Protein 6WPG (pdb70)

Radius of gyration: 21.89 Å; Cα contacts (8 Å, |Δi|>4): 219; chains: 2; bounding box: 67×44×64 Å

GO terms:
  GO:0009751 response to salicylic acid (P, IDA)
  GO:0042803 protein homodimerization activity (F, IDA)
  GO:1901149 salicylic acid binding (F, IDA)
  GO:0042742 defense response to bacterium (P, IMP)
  GO:0009626 plant-type hypersensitive response (P, IMP)
  GO:0010112 regulation of systemic acquired resistance (P, IMP)
  GO:2000022 regulation of jasmonic acid mediated signaling pathway (P, IMP)
  GO:2000031 regulation of salicylic acid mediated signaling pathway (P, IMP)
  GO:0050832 defense response to fungus (P, IMP)
  GO:1901149 salicylic acid binding (F, IMP)
  GO:0005515 protein binding (F, IPI)
  GO:0005634 nucleus (C, IDA)
  GO:0009617 response to bacterium (P, IEP)
  GO:0009627 systemic acquired resistance (P, IGI)
  GO:0009620 response to fungus (P, IMP)
  GO:0042802 identical protein binding (F, IPI)

B-factor: mean 79.61, std 27.61, range [41.01, 203.58]

InterPro domains:
  IPR000210 BTB/POZ domain [PF00651] (52-129)
  IPR000210 BTB/POZ domain [PS50097] (54-130)
  IPR000210 BTB/POZ domain [SM00225] (54-180)
  IPR002110 Ankyrin repeat [PF12796] (262-342)
  IPR002110 Ankyrin repeat [PS50088] (315-343)
  IPR002110 Ankyrin repeat [SM00248] (281-311)
  IPR002110 Ankyrin repeat [SM00248] (315-344)
  IPR011333 SKP1/BTB/POZ domain superfamily [G3DSA:3.30.710.10] (25-212)
  IPR011333 SKP1/BTB/POZ domain superfamily [SSF54695] (36-179)
  IPR021094 NPR1/NIM1-like, C-terminal [PF12313] (357-563)
  IPR024228 Regulatory protein NPR, central domain [PF11900] (215-258)
  IPR036770 Ankyrin repeat-containing domain superfamily [G3DSA:1.25.40.20] (248-368)
  IPR036770 Ankyrin repeat-containing domain superfamily [SSF48403] (258-358)
  IPR044292 Regulatory protein NPR [PTHR46475] (14-565)
  IPR057250 Zinc finger C2HC, NPR-type [PS52046] (133-147)

Nearest PDB structures (foldseek):
  6wpg-assembly2_B  TM=1.010E+00  e=2.506E-15  Arabidopsis thaliana
  6wpg-assembly1_A  TM=9.783E-01  e=1.992E-13  Arabidopsis thaliana
  6wpg-assembly1_A  TM=1.008E+00  e=6.956E-18  Arabidopsis thaliana
  6wpg-assembly2_B  TM=9.837E-01  e=1.957E-13  Arabidopsis thaliana
  6du8-assembly1_A  TM=2.471E-01  e=5.400E+00  Homo sapiens

Secondary structure (DSSP, 8-state):
-----TT-HHHHHHHHHHHHHHHHH-----SS---SSHHHHHHHHHHHHHHHHHH-HHHHHHHHHHHT-TTS-----HHHHHHHHHHHHHHHHHHHHHHHHH-HHHHHHHHHHHHTT--/--HHHHHHHHHHHHHHHHHT-----S---SSHHHHHHHHHHHHHHHHHH-HHHHHHHHHHHT--HHHHHHHHHHHHHHHHHHHHHHHHH-HHHHHHHHHHHHHHT-

Solvent-accessible surface area: 14063 Å² total; per-residue (Å²): 205,160,120,195,93,150,54,61,70,36,25,17,14,152,44,0,16,67,2,0,51,130,11,32,168,143,140,68,118,66,57,31,92,34,25,151,84,110,86,90,54,1,81,14,0,24,89,7,4,30,16,13,64,138,91,47,65,17,41,5,30,0,3,32,44,1,7,98,5,160,70,26,57,140,65,194,75,108,151,78,76,66,99,102,56,94,76,24,22,115,4,0,75,24,6,22,75,0,12,73,50,5,18,58,75,15,21,78,74,11,1,106,74,2,54,143,116,48,200,144,78,49,87,59,29,26,152,42,0,11,47,0,1,25,103,9,8,164,170,139,84,122,64,72,34,86,65,19,152,84,115,102,86,65,34,79,7,4,68,103,6,5,33,26,16,74,122,81,47,55,10,39,6,45,0,5,23,44,0,9,116,79,125,100,152,59,113,63,101,174,113,100,92,112,18,130,6,0,80,30,6,30,80,0,14,105,70,7,18,55,78,16,14,91,62,12,7,134,104,0,47,126,74,65,154

Organism: Arabidopsis thaliana (NCBI:txid3702)

Sequence (225 aa):
ENLYFQSMEPSKYRLCIDILEREIRRNPTCSHSMPEDLQMRLLYLEKRVGLAQLFFPAEANVAMDVANVEGTSECETPYVQTKRMLTRMKALMKTVETGRRYFPSCYEVLDKYMDQYMDSMEPSKYRLCIDILEREIRRNPTCSHSMPEDLQMRLLYLEKRVGLAQLFFPAEANVAMDVANVTPYVQTKRMLTRMKALMKTVETGRRYFPSCYEVLDKYMDQYMD

Foldseek 3Di:
DDDDDPVCVVVVLVVVLVCLLVVVVPDADFDDDQDPPPVSNLVLLLVLLVVCCVVPVVLSVSLLSNLVLPPADHPVPVVVVVVRSVSNSSSSVSSLVSCVVPVVVSNHVSRVVSVVVPD/DCVVVVLVVVLVVLLVVCVVHQDADDDFDPPVVSNQVLLVVLLVVCCVPPVVLSVSLLSNLVAVVVVVVVNSVSNSSSSVSSLVSCVVPVNVSNNVSRVVSVVVVD

Structure (mmCIF, N/CA/C/O backbone):
data_6WPG
#
_entry.id   6WPG
#
_cell.length_a   88.293
_cell.length_b   88.293
_cell.length_c   138.003
_cell.angle_alpha   90.000
_cell.angle_beta   90.000
_cell.angle_gamma   120.000
#
_symmetry.space_group_name_H-M   'P 31 2 1'
#
loop_
_entity.id
_entity.type
_entity.pdbx_description
1 polymer 'Regulatory protein NPR4'
2 non-polymer '2-HYDROXYBENZOIC ACID'
3 water water
#
loop_
_atom_site.group_PDB
_atom_site.id
_atom_site.type_symbol
_atom_site.label_atom_id
_atom_site.label_alt_id
_atom_site.label_comp_id
_atom_site.label_asym_id
_atom_site.label_entity_id
_atom_site.label_seq_id
_atom_site.pdbx_PDB_ins_code
_atom_site.Cartn_x
_atom_site.Cartn_y
_atom_site.Cartn_z
_atom_site.occupancy
_atom_site.B_iso_or_equiv
_atom_site.auth_seq_id
_atom_site.auth_comp_id
_atom_site.auth_asym_id
_atom_site.auth_atom_id
_atom_site.pdbx_PDB_model_num
ATOM 1 N N . GLU A 1 32 ? 50.059 11.746 33.454 1.00 156.15 -7 GLU A N 1
ATOM 2 C CA . GLU A 1 32 ? 48.999 11.758 32.449 1.00 160.47 -7 GLU A CA 1
ATOM 3 C C . GLU A 1 32 ? 48.523 13.186 32.202 1.00 150.92 -7 GLU A C 1
ATOM 4 O O . GLU A 1 32 ? 48.594 14.030 33.096 1.00 151.05 -7 GLU A O 1
ATOM 10 N N . ASN A 1 33 ? 48.058 13.460 30.985 1.00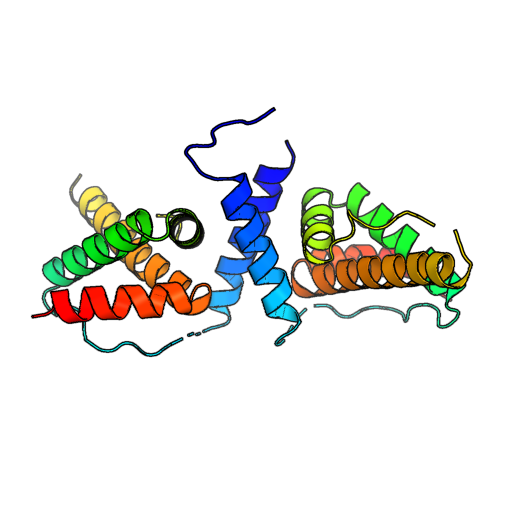 145.49 -6 ASN A N 1
ATOM 11 C CA . ASN A 1 33 ? 47.586 14.786 30.604 1.00 134.19 -6 ASN A CA 1
ATOM 12 C C . ASN A 1 33 ? 46.135 14.706 30.155 1.00 116.98 -6 ASN A C 1
ATOM 13 O O . ASN A 1 33 ? 45.805 13.964 29.219 1.00 108.70 -6 ASN A O 1
ATOM 18 N N . LEU A 1 34 ? 45.284 15.496 30.815 1.00 105.64 -5 LEU A N 1
ATOM 19 C CA . LEU A 1 34 ? 43.843 15.474 30.625 1.00 92.95 -5 LEU A CA 1
ATOM 20 C C . LEU A 1 34 ? 43.355 16.797 30.046 1.00 86.43 -5 LEU A C 1
ATOM 21 O O . LEU A 1 34 ? 43.813 17.874 30.451 1.00 74.87 -5 LEU A O 1
ATOM 26 N N . TYR A 1 35 ? 42.385 16.706 29.137 1.00 68.81 -4 TYR A N 1
ATOM 27 C CA . TYR A 1 35 ? 41.794 17.885 28.521 1.00 75.74 -4 TYR A CA 1
ATOM 28 C C . TYR A 1 35 ? 40.569 18.343 29.308 1.00 68.74 -4 TYR A C 1
ATOM 29 O O . TYR A 1 35 ? 39.564 17.630 29.365 1.00 82.45 -4 TYR A O 1
ATOM 38 N N . PHE A 1 36 ? 40.641 19.557 29.875 1.00 70.15 -3 PHE A N 1
ATOM 39 C CA . PHE A 1 36 ? 39.525 20.201 30.573 1.00 60.24 -3 PHE A CA 1
ATOM 40 C C . PHE A 1 36 ? 38.942 21.290 29.684 1.00 61.19 -3 PHE A C 1
ATOM 41 O O . PHE A 1 36 ? 39.454 22.413 29.661 1.00 72.71 -3 PHE A O 1
ATOM 49 N N . GLN A 1 37 ? 37.838 21.000 28.998 1.00 65.79 -2 GLN A N 1
ATOM 50 C CA . GLN A 1 37 ? 37.267 22.050 28.163 1.00 70.56 -2 GLN A CA 1
ATOM 51 C C . GLN A 1 37 ? 36.799 23.254 28.974 1.00 72.49 -2 GLN A C 1
ATOM 52 O O . GLN A 1 37 ? 36.721 24.360 28.425 1.00 70.55 -2 GLN A O 1
ATOM 58 N N . SER A 1 38 ? 36.510 23.086 30.266 1.00 68.82 -1 SER A N 1
ATOM 59 C CA . SER A 1 38 ? 36.092 24.216 31.089 1.00 66.54 -1 SER A CA 1
ATOM 60 C C . SER A 1 38 ? 37.246 24.863 31.843 1.00 56.25 -1 SER A C 1
ATOM 61 O O . SER A 1 38 ? 37.026 25.852 32.557 1.00 53.88 -1 SER A O 1
ATOM 64 N N . MET A 1 39 ? 38.468 24.365 31.654 1.00 53.49 0 MET A N 1
ATOM 65 C CA . MET A 1 39 ? 39.676 24.955 32.234 1.00 64.34 0 MET A CA 1
ATOM 66 C C . MET A 1 39 ? 39.622 25.071 33.763 1.00 61.71 0 MET A C 1
ATOM 67 O O . MET A 1 39 ? 40.269 25.956 34.341 1.00 56.69 0 MET A O 1
ATOM 72 N N . GLU A 1 40 ? 38.884 24.188 34.451 1.00 61.63 373 GLU A N 1
ATOM 73 C CA . GLU A 1 40 ? 38.761 24.301 35.915 1.00 62.41 373 GLU A CA 1
ATOM 74 C C . GLU A 1 40 ? 40.110 24.403 36.611 1.00 51.25 373 GLU A C 1
ATOM 75 O O . GLU A 1 40 ? 40.299 25.336 37.407 1.00 56.95 373 GLU A O 1
ATOM 81 N N . PRO A 1 41 ? 41.076 23.506 36.370 1.00 57.78 374 PRO A N 1
ATOM 82 C CA . PRO A 1 41 ? 42.376 23.642 37.063 1.00 60.77 374 PRO A CA 1
ATOM 83 C C . PRO A 1 41 ? 43.003 25.017 36.879 1.00 69.19 374 PRO A C 1
ATOM 84 O O . PRO A 1 41 ? 43.568 25.583 37.826 1.00 68.48 374 PRO A O 1
ATOM 88 N N . SER A 1 42 ? 42.886 25.576 35.673 1.00 66.33 375 SER A N 1
ATOM 89 C CA . SER A 1 42 ? 43.504 26.850 35.351 1.00 53.93 375 SER A CA 1
ATOM 90 C C . SER A 1 42 ? 42.721 28.016 35.952 1.00 51.45 375 SER A C 1
ATOM 91 O O . SER A 1 42 ? 43.306 28.997 36.429 1.00 60.63 375 SER A O 1
ATOM 94 N N . LYS A 1 43 ? 41.393 27.949 35.936 1.00 50.29 376 LYS A N 1
ATOM 95 C CA . LYS A 1 43 ? 40.606 28.973 36.609 1.00 51.89 376 LYS A CA 1
ATOM 96 C C . LYS A 1 43 ? 40.916 29.006 38.105 1.00 62.01 376 LYS A C 1
ATOM 97 O O . LYS A 1 43 ? 40.994 30.086 38.715 1.00 54.96 376 LYS A O 1
ATOM 103 N N . TYR A 1 44 ? 41.108 27.837 38.720 1.00 57.36 377 TYR A N 1
ATOM 104 C CA . TYR A 1 44 ? 41.394 27.845 40.156 1.00 63.02 377 TYR A CA 1
ATOM 105 C C . TYR A 1 44 ? 42.760 28.472 40.427 1.00 63.58 377 TYR A C 1
ATOM 106 O O . TYR A 1 44 ? 42.915 29.241 41.383 1.00 61.44 377 TYR A O 1
ATOM 115 N N . ARG A 1 45 ? 43.750 28.201 39.566 1.00 56.46 378 ARG A N 1
ATOM 116 C CA . ARG A 1 45 ? 45.070 28.803 39.754 1.00 60.40 378 ARG A CA 1
ATOM 117 C C . ARG A 1 45 ? 45.010 30.334 39.688 1.00 72.02 378 ARG A C 1
ATOM 118 O O . ARG A 1 45 ? 45.733 31.023 40.419 1.00 71.69 378 ARG A O 1
ATOM 126 N N . LEU A 1 46 ? 44.172 30.889 38.802 1.00 64.62 379 LEU A N 1
ATOM 127 C CA . LEU A 1 46 ? 44.051 32.344 38.711 1.00 60.38 379 LEU A CA 1
ATOM 128 C C . LEU A 1 46 ? 43.354 32.921 39.939 1.00 46.49 379 LEU A C 1
ATOM 129 O O . LEU A 1 46 ? 43.673 34.027 40.388 1.00 61.13 379 LEU A O 1
ATOM 134 N N . CYS A 1 47 ? 42.339 32.231 40.437 1.00 53.54 380 CYS A N 1
ATOM 135 C CA . CYS A 1 47 ? 41.697 32.667 41.670 1.00 58.20 380 CYS A CA 1
ATOM 136 C C . CYS A 1 47 ? 42.694 32.701 42.826 1.00 58.57 380 CYS A C 1
ATOM 137 O O . CYS A 1 47 ? 42.832 33.720 43.509 1.00 60.24 380 CYS A O 1
ATOM 140 N N . ILE A 1 48 ? 43.396 31.595 43.065 1.00 59.39 381 ILE A N 1
ATOM 141 C CA . ILE A 1 48 ? 44.369 31.576 44.154 1.00 67.04 381 ILE A CA 1
ATOM 142 C C . ILE A 1 48 ? 45.357 32.727 44.007 1.00 70.94 381 ILE A C 1
ATOM 143 O O . ILE A 1 48 ? 45.664 33.422 44.984 1.00 68.06 381 ILE A O 1
ATOM 148 N N . ASP A 1 49 ? 45.824 32.989 42.778 1.00 65.05 382 ASP A N 1
ATOM 149 C CA . ASP A 1 49 ? 46.779 34.077 42.579 1.00 53.70 382 ASP A CA 1
ATOM 150 C C . ASP A 1 49 ? 46.167 35.431 42.886 1.00 62.19 382 ASP A C 1
ATOM 151 O O . ASP A 1 49 ? 46.862 36.324 43.385 1.00 65.79 382 ASP A O 1
ATOM 156 N N . ILE A 1 50 ? 44.887 35.626 42.570 1.00 60.79 383 ILE A N 1
ATOM 157 C CA . ILE A 1 50 ? 44.238 36.876 42.959 1.00 68.18 383 ILE A CA 1
ATOM 158 C C . ILE A 1 50 ? 44.173 36.997 44.477 1.00 68.98 383 ILE A C 1
ATOM 159 O O . ILE A 1 50 ? 44.352 38.087 45.028 1.00 74.24 383 ILE A O 1
ATOM 164 N N . LEU A 1 51 ? 43.891 35.892 45.179 1.00 69.07 384 LEU A N 1
ATOM 165 C CA . LEU A 1 51 ? 43.855 35.940 46.639 1.00 66.53 384 LEU A CA 1
ATOM 166 C C . LEU A 1 51 ? 45.232 36.262 47.205 1.00 64.64 384 LEU A C 1
ATOM 167 O O . LEU A 1 51 ? 45.367 37.144 48.059 1.00 65.50 384 LEU A O 1
ATOM 172 N N . GLU A 1 52 ? 46.276 35.570 46.725 1.00 62.91 385 GLU A N 1
ATOM 173 C CA . GLU A 1 52 ? 47.622 35.853 47.216 1.00 75.11 385 GLU A CA 1
ATOM 174 C C . GLU A 1 52 ? 47.988 37.318 47.003 1.00 88.72 385 GLU A 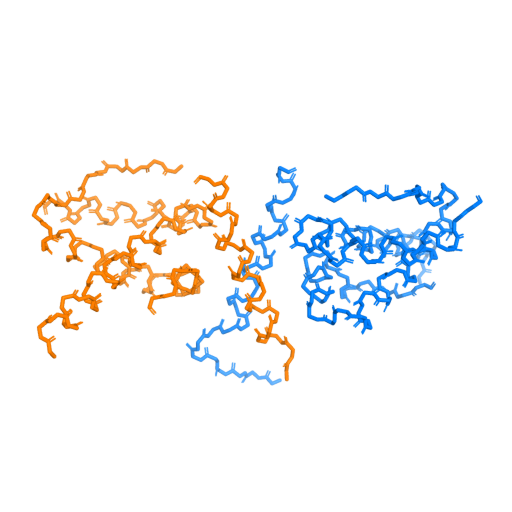C 1
ATOM 175 O O . GLU A 1 52 ? 48.443 37.997 47.931 1.00 102.19 385 GLU A O 1
ATOM 181 N N . ARG A 1 53 ? 47.782 37.830 45.790 1.00 82.77 386 ARG A N 1
ATOM 182 C CA . ARG A 1 53 ? 48.138 39.220 45.511 1.00 88.99 386 ARG A CA 1
ATOM 183 C C . ARG A 1 53 ? 47.319 40.186 46.356 1.00 70.76 386 ARG A C 1
ATOM 184 O O . ARG A 1 53 ? 47.845 41.186 46.856 1.00 83.19 386 ARG A O 1
ATOM 192 N N . GLU A 1 54 ? 46.025 39.911 46.516 1.00 71.27 387 GLU A N 1
ATOM 193 C CA . GLU A 1 54 ? 45.105 40.819 47.190 1.00 78.80 387 GLU A CA 1
ATOM 194 C C . GLU A 1 54 ? 45.424 41.016 48.670 1.00 104.24 387 GLU A C 1
ATOM 195 O O . GLU A 1 54 ? 44.800 41.879 49.302 1.00 111.30 387 GLU A O 1
ATOM 201 N N . ILE A 1 55 ? 46.363 40.253 49.236 1.00 110.12 388 ILE A N 1
ATOM 202 C CA . ILE A 1 55 ? 46.760 40.408 50.628 1.00 114.48 388 ILE A CA 1
ATOM 203 C C . ILE A 1 55 ? 48.154 41.023 50.761 1.00 132.19 388 ILE A C 1
ATOM 204 O O . ILE A 1 55 ? 48.382 41.828 51.668 1.00 150.47 388 ILE A O 1
ATOM 209 N N . ARG A 1 56 ? 49.102 40.675 49.875 1.00 123.96 389 ARG A N 1
ATOM 210 C CA . ARG A 1 56 ? 50.381 41.388 49.878 1.00 115.48 389 ARG A CA 1
ATOM 211 C C . ARG A 1 56 ? 50.131 42.888 49.761 1.00 115.65 389 ARG A C 1
ATOM 212 O O . ARG A 1 56 ? 50.690 43.691 50.508 1.00 121.15 389 ARG A O 1
ATOM 220 N N . ARG A 1 57 ? 49.272 43.277 48.833 1.00 117.60 390 ARG A N 1
ATOM 221 C CA . ARG A 1 57 ? 48.629 44.583 48.860 1.00 125.99 390 ARG A CA 1
ATOM 222 C C . ARG A 1 57 ? 47.424 44.502 49.783 1.00 139.64 390 ARG A C 1
ATOM 223 O O . ARG A 1 57 ? 46.696 43.507 49.786 1.00 152.71 390 ARG A O 1
ATOM 231 N N . ASN A 1 58 ? 47.209 45.548 50.563 1.00 138.91 391 ASN A N 1
ATOM 232 C CA . ASN A 1 58 ? 46.017 45.610 51.393 1.00 137.86 391 ASN A CA 1
ATOM 233 C C . ASN A 1 58 ? 46.056 44.555 52.509 1.00 126.66 391 ASN A C 1
ATOM 234 O O . ASN A 1 58 ? 46.888 44.600 53.421 1.00 118.59 391 ASN A O 1
ATOM 239 N N . PRO A 1 66 ? 38.080 39.783 62.112 1.00 123.60 399 PRO A N 1
ATOM 240 C CA . PRO A 1 66 ? 37.916 38.830 63.214 1.00 122.52 399 PRO A CA 1
ATOM 241 C C . PRO A 1 66 ? 38.975 39.033 64.301 1.00 124.68 399 PRO A C 1
ATOM 242 O O . PRO A 1 66 ? 40.168 38.963 64.008 1.00 131.06 399 PRO A O 1
ATOM 246 N N . THR A 1 67 ? 38.547 39.285 65.536 1.00 122.22 400 THR A N 1
ATOM 247 C CA . THR A 1 67 ? 39.484 39.503 66.631 1.00 125.15 400 THR A CA 1
ATOM 248 C C . THR A 1 67 ? 39.921 38.169 67.235 1.00 123.74 400 THR A C 1
ATOM 249 O O . THR A 1 67 ? 39.131 37.220 67.329 1.00 124.19 400 THR A O 1
ATOM 253 N N . CYS A 1 68 ? 41.193 38.095 67.622 1.00 116.41 401 CYS A N 1
ATOM 254 C CA . CYS A 1 68 ? 41.749 36.898 68.235 1.00 114.17 401 CYS A CA 1
ATOM 255 C C . CYS A 1 68 ? 41.773 37.038 69.756 1.00 106.75 401 CYS A C 1
ATOM 256 O O . CYS A 1 68 ? 41.728 38.140 70.303 1.00 110.87 401 CYS A O 1
ATOM 259 N N . SER A 1 69 ? 41.824 35.897 70.440 1.00 96.33 402 SER A N 1
ATOM 260 C CA . SER A 1 69 ? 41.661 35.861 71.886 1.00 93.80 402 SER A CA 1
ATOM 261 C C . SER A 1 69 ? 42.982 35.776 72.649 1.00 94.31 402 SER A C 1
ATOM 262 O O . SER A 1 69 ? 42.973 35.858 73.881 1.00 100.72 402 SER A O 1
ATOM 265 N N . HIS A 1 70 ? 44.103 35.610 71.953 1.00 87.71 403 HIS A N 1
ATOM 266 C CA . HIS A 1 70 ? 45.393 35.311 72.566 1.00 81.10 403 HIS A CA 1
ATOM 267 C C . HIS A 1 70 ? 46.475 35.696 71.568 1.00 85.30 403 HIS A C 1
ATOM 268 O O . HIS A 1 70 ? 46.192 35.983 70.401 1.00 83.47 403 HIS A O 1
ATOM 275 N N . SER A 1 71 ? 47.723 35.668 72.031 1.00 89.45 404 SER A N 1
ATOM 276 C CA . SER A 1 71 ? 48.888 35.833 71.177 1.00 94.21 404 SER A CA 1
ATOM 277 C C . SER A 1 71 ? 49.628 34.504 71.037 1.00 98.37 404 SER A C 1
ATOM 278 O O . SER A 1 71 ? 49.664 33.697 71.971 1.00 103.14 404 SER A O 1
ATOM 281 N N . MET A 1 72 ? 50.220 34.285 69.860 1.00 88.89 405 MET A N 1
ATOM 282 C CA . MET A 1 72 ? 50.976 33.064 69.621 1.00 77.46 405 MET A CA 1
ATOM 283 C C . MET A 1 72 ? 52.249 33.056 70.465 1.00 71.70 405 MET A C 1
ATOM 284 O O . MET A 1 72 ? 52.774 34.112 70.823 1.00 75.92 405 MET A O 1
ATOM 289 N N . PRO A 1 73 ? 52.781 31.879 70.778 1.00 68.26 406 PRO A N 1
ATOM 290 C CA . PRO A 1 73 ? 53.992 31.835 71.612 1.00 68.37 406 PRO A CA 1
ATOM 291 C C . PRO A 1 73 ? 55.141 32.569 70.935 1.00 74.21 406 PRO A C 1
ATOM 292 O O . PRO A 1 73 ? 55.354 32.454 69.725 1.00 85.32 406 PRO A O 1
ATOM 296 N N . GLU A 1 74 ? 55.880 33.340 71.731 1.00 86.16 407 GLU A N 1
ATOM 297 C CA . GLU A 1 74 ? 57.056 34.028 71.213 1.00 84.21 407 GLU A CA 1
ATOM 298 C C . GLU A 1 74 ? 58.205 33.061 70.962 1.00 81.29 407 GLU A C 1
ATOM 299 O O . GLU A 1 74 ? 58.966 33.237 70.003 1.00 93.86 407 GLU A O 1
ATOM 305 N N . ASP A 1 75 ? 58.352 32.046 71.806 1.00 84.97 408 ASP A N 1
ATOM 306 C CA . ASP A 1 75 ? 59.321 30.992 71.547 1.00 74.18 408 ASP A CA 1
ATOM 307 C C . ASP A 1 75 ? 59.067 30.410 70.158 1.00 73.83 408 ASP A C 1
ATOM 308 O O . ASP A 1 75 ? 57.937 30.041 69.829 1.00 71.76 408 ASP A O 1
ATOM 313 N N . LEU A 1 76 ? 60.122 30.359 69.338 1.00 69.37 409 LEU A N 1
ATOM 314 C CA . LEU A 1 76 ? 59.969 30.015 67.927 1.00 72.82 409 LEU A CA 1
ATOM 315 C C . LEU A 1 76 ? 59.610 28.551 67.746 1.00 70.37 409 LEU A C 1
ATOM 316 O O . LEU A 1 76 ? 58.864 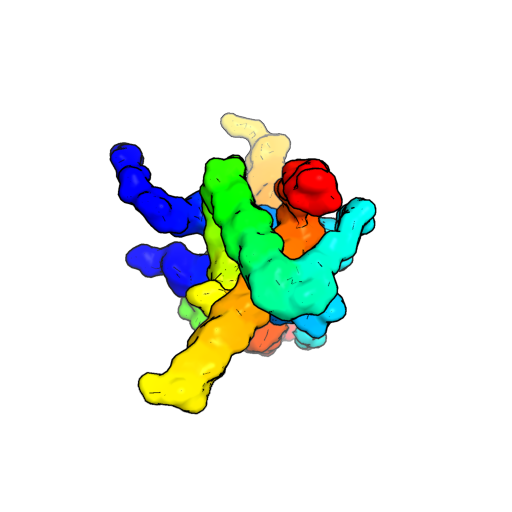28.193 66.821 1.00 64.43 409 LEU A O 1
ATOM 321 N N . GLN A 1 77 ? 60.183 27.682 68.578 1.00 63.94 410 GLN A N 1
ATOM 322 C CA . GLN A 1 77 ? 59.820 26.272 68.525 1.00 69.95 410 GLN A CA 1
ATOM 323 C C . GLN A 1 77 ? 58.342 26.090 68.862 1.00 67.93 410 GLN A C 1
ATOM 324 O O . GLN A 1 77 ? 57.612 25.375 68.162 1.00 66.05 410 GLN A O 1
ATOM 330 N N . MET A 1 78 ? 57.875 26.763 69.917 1.00 63.53 411 MET A N 1
ATOM 331 C CA . MET A 1 78 ? 56.465 26.675 70.289 1.00 60.74 411 MET A CA 1
ATOM 332 C C . MET A 1 78 ? 55.563 27.313 69.231 1.00 60.44 411 MET A C 1
ATOM 333 O O . MET A 1 78 ? 54.453 26.824 68.976 1.00 59.51 411 MET A O 1
ATOM 338 N N . ARG A 1 79 ? 56.013 28.404 68.599 1.00 59.28 412 ARG A N 1
ATOM 339 C CA . ARG A 1 79 ? 55.210 29.000 67.536 1.00 57.59 412 ARG A CA 1
ATOM 340 C C . ARG A 1 79 ? 55.024 28.019 66.382 1.00 56.06 412 ARG A C 1
ATOM 341 O O . ARG A 1 79 ? 53.914 27.854 65.867 1.00 58.87 412 ARG A O 1
ATOM 349 N N . LEU A 1 80 ? 56.094 27.322 65.994 1.00 56.94 413 LEU A N 1
ATOM 350 C CA . LEU A 1 80 ? 55.976 26.295 64.964 1.00 59.73 413 LEU A CA 1
ATOM 351 C C . LEU A 1 80 ? 54.976 25.217 65.377 1.00 66.81 413 LEU A C 1
ATOM 352 O O . LEU A 1 80 ? 54.053 24.887 64.621 1.00 59.74 413 LEU A O 1
ATOM 357 N N . LEU A 1 81 ? 55.124 24.679 66.598 1.00 65.33 414 LEU A N 1
ATOM 358 C CA . LEU A 1 81 ? 54.222 23.630 67.066 1.00 52.68 414 LEU A CA 1
ATOM 359 C C . LEU A 1 81 ? 52.780 24.113 67.093 1.00 50.31 414 LEU A C 1
ATOM 360 O O . LEU A 1 81 ? 51.867 23.397 66.664 1.00 52.12 414 LEU A O 1
ATOM 365 N N . TYR A 1 82 ? 52.551 25.302 67.648 1.00 49.15 415 TYR A N 1
ATOM 366 C CA . TYR A 1 82 ? 51.223 25.904 67.591 1.00 51.55 415 TYR A CA 1
ATOM 367 C C . TYR A 1 82 ? 50.689 25.966 66.149 1.00 56.82 415 TYR A C 1
ATOM 368 O O . TYR A 1 82 ? 49.518 25.653 65.887 1.00 51.54 415 TYR A O 1
ATOM 377 N N . LEU A 1 83 ? 51.526 26.397 65.195 1.00 55.67 416 LEU A N 1
ATOM 378 C CA . LEU A 1 83 ? 51.021 26.548 63.825 1.00 52.40 416 LEU A CA 1
ATOM 379 C C . LEU A 1 83 ? 50.704 25.191 63.209 1.00 53.96 416 LEU A C 1
ATOM 380 O O . LEU A 1 83 ? 49.669 25.031 62.542 1.00 56.18 416 LEU A O 1
ATOM 385 N N . GLU A 1 84 ? 51.548 24.180 63.470 1.00 59.66 417 GLU A N 1
ATOM 386 C CA . GLU A 1 84 ? 51.275 22.843 62.937 1.00 57.94 417 GLU A CA 1
ATOM 387 C C . GLU A 1 84 ? 49.943 22.311 63.454 1.00 67.23 417 GLU A C 1
ATOM 388 O O . GLU A 1 84 ? 49.166 21.713 62.698 1.00 56.53 417 GLU A O 1
ATOM 394 N N . LYS A 1 85 ? 49.669 22.512 64.751 1.00 62.03 418 LYS A N 1
ATOM 395 C CA . LYS A 1 85 ? 48.438 22.008 65.348 1.00 50.27 418 LYS A CA 1
ATOM 396 C C . LYS A 1 85 ? 47.230 22.728 64.774 1.00 51.31 418 LYS A C 1
ATOM 397 O O . LYS A 1 85 ? 46.230 22.095 64.404 1.00 55.02 418 LYS A O 1
ATOM 403 N N . ARG A 1 86 ? 47.304 24.062 64.721 1.00 48.09 419 ARG A N 1
ATOM 404 C CA . ARG A 1 86 ? 46.181 24.875 64.254 1.00 53.46 419 ARG A CA 1
ATOM 405 C C . ARG A 1 86 ? 45.837 24.583 62.795 1.00 52.41 419 ARG A C 1
ATOM 406 O O . ARG A 1 86 ? 44.664 24.374 62.455 1.00 52.96 419 ARG A O 1
ATOM 414 N N . VAL A 1 87 ? 46.841 24.568 61.910 1.00 54.59 420 VAL A N 1
ATOM 415 C CA . VAL A 1 87 ? 46.548 24.301 60.494 1.00 51.49 420 VAL A CA 1
ATOM 416 C C . VAL A 1 87 ? 46.079 22.860 60.317 1.00 53.14 420 VAL A C 1
ATOM 417 O O . VAL A 1 87 ? 45.169 22.587 59.529 1.00 55.57 420 VAL A O 1
ATOM 421 N N . GLY A 1 88 ? 46.650 21.916 61.081 1.00 56.18 421 GLY A N 1
ATOM 422 C CA . GLY A 1 88 ? 46.149 20.548 61.028 1.00 50.09 421 GLY A CA 1
ATOM 423 C C . GLY A 1 88 ? 44.689 20.427 61.441 1.00 53.77 421 GLY A C 1
ATOM 424 O O . GLY A 1 88 ? 43.940 19.629 60.873 1.00 64.91 421 GLY A O 1
ATOM 425 N N . LEU A 1 89 ? 44.268 21.222 62.426 1.00 55.51 422 LEU A N 1
ATOM 426 C CA . LEU A 1 89 ? 42.871 21.240 62.857 1.00 55.39 422 LEU A CA 1
ATOM 427 C C . LEU A 1 89 ? 41.979 21.925 61.830 1.00 58.11 422 LEU A C 1
ATOM 428 O O . LEU A 1 89 ? 40.817 21.543 61.658 1.00 60.99 422 LEU A O 1
ATOM 433 N N . ALA A 1 90 ? 42.488 22.971 61.176 1.00 52.74 423 ALA A N 1
ATOM 434 C CA . ALA A 1 90 ? 41.722 23.635 60.127 1.00 54.27 423 ALA A CA 1
ATOM 435 C C . ALA A 1 90 ? 41.328 22.648 59.025 1.00 60.62 423 ALA A C 1
ATOM 436 O O . ALA A 1 90 ? 40.178 22.656 58.563 1.00 53.92 423 ALA A O 1
ATOM 438 N N . GLN A 1 91 ? 42.252 21.755 58.630 1.00 51.14 424 GLN A N 1
ATOM 439 C CA . GLN A 1 91 ? 41.938 20.752 57.611 1.00 56.89 424 GLN A CA 1
ATOM 440 C C . GLN A 1 91 ? 40.887 19.768 58.098 1.00 60.86 424 GLN A C 1
ATOM 441 O O . GLN A 1 91 ? 40.033 19.322 57.321 1.00 71.27 424 GLN A O 1
ATOM 447 N N . LEU A 1 92 ? 40.937 19.406 59.378 1.00 59.40 425 LEU A N 1
ATOM 448 C CA . LEU A 1 92 ? 39.938 18.490 59.918 1.00 54.71 425 LEU A CA 1
ATOM 449 C C . LEU A 1 92 ? 38.569 19.152 60.033 1.00 53.67 425 LEU A C 1
ATOM 450 O O . LEU A 1 92 ? 37.551 18.545 59.686 1.00 68.14 425 LEU A O 1
ATOM 455 N N . PHE A 1 93 ? 38.518 20.397 60.509 1.00 54.33 426 PHE A N 1
ATOM 456 C CA . PHE A 1 93 ? 37.222 21.037 60.711 1.00 51.72 426 PHE A CA 1
ATOM 457 C C . PHE A 1 93 ? 36.663 21.653 59.433 1.00 62.71 426 PHE A C 1
ATOM 458 O O . PHE A 1 93 ? 35.445 21.621 59.230 1.00 61.76 426 PHE A O 1
ATOM 466 N N . PHE A 1 94 ? 37.521 22.235 58.585 1.00 49.24 427 PHE A N 1
ATOM 467 C CA . PHE A 1 94 ? 37.095 22.994 57.401 1.00 54.58 427 PHE A CA 1
ATOM 468 C C . PHE A 1 94 ? 37.971 22.615 56.206 1.00 46.73 427 PHE A C 1
ATOM 469 O O . PHE A 1 94 ? 38.792 23.409 55.737 1.00 52.13 427 PHE A O 1
ATOM 477 N N . PRO A 1 95 ? 37.812 21.391 55.689 1.00 54.21 428 PRO A N 1
ATOM 478 C CA . PRO A 1 95 ? 38.760 20.907 54.654 1.00 58.50 428 PRO A CA 1
ATOM 479 C C . PRO A 1 95 ? 38.915 21.838 53.457 1.00 58.04 428 PRO A C 1
ATOM 480 O O . PRO A 1 95 ? 40.047 22.160 53.070 1.00 58.44 428 PRO A O 1
ATOM 484 N N . ALA A 1 96 ? 37.808 22.310 52.878 1.00 58.23 429 ALA A N 1
ATOM 485 C CA . ALA A 1 96 ? 37.894 23.119 51.664 1.00 56.05 429 ALA A CA 1
ATOM 486 C C . ALA A 1 96 ? 38.459 24.501 51.959 1.00 54.44 429 ALA A C 1
ATOM 487 O O . ALA A 1 96 ? 39.347 24.981 51.250 1.00 59.21 429 ALA A O 1
ATOM 489 N N . GLU A 1 97 ? 37.937 25.171 52.991 1.00 52.81 430 GLU A N 1
ATOM 490 C CA . GLU A 1 97 ? 38.496 26.464 53.395 1.00 50.42 430 GLU A CA 1
ATOM 491 C C . GLU A 1 97 ? 39.986 26.351 53.703 1.00 55.45 430 GLU A C 1
ATOM 492 O O . GLU A 1 97 ? 40.787 27.185 53.264 1.00 54.26 430 GLU A O 1
ATOM 498 N N . ALA A 1 98 ? 40.364 25.347 54.510 1.00 54.78 431 ALA A N 1
ATOM 499 C CA . ALA A 1 98 ? 41.771 25.130 54.838 1.00 59.44 431 ALA A CA 1
ATOM 500 C C . ALA A 1 98 ? 42.605 24.982 53.573 1.00 61.77 431 ALA A C 1
ATOM 501 O O . ALA A 1 98 ? 43.650 25.625 53.411 1.00 65.85 431 ALA A O 1
ATOM 503 N N . ASN A 1 99 ? 42.162 24.118 52.667 1.00 57.30 432 ASN A N 1
ATOM 504 C CA . ASN A 1 99 ? 42.971 23.843 51.485 1.00 67.34 432 ASN A CA 1
ATOM 505 C C . ASN A 1 99 ? 43.039 25.042 50.528 1.00 60.77 432 ASN A C 1
ATOM 506 O O . ASN A 1 99 ? 44.059 25.220 49.855 1.00 68.31 432 ASN A O 1
ATOM 511 N N . VAL A 1 100 ? 42.038 25.935 50.528 1.00 53.29 433 VAL A N 1
ATOM 512 C CA . VAL A 1 100 ? 42.177 27.200 49.795 1.00 53.12 433 VAL A CA 1
ATOM 513 C C . VAL A 1 100 ? 43.249 28.087 50.432 1.00 66.32 433 VAL A C 1
ATOM 514 O O . VAL A 1 100 ? 44.090 28.667 49.727 1.00 56.06 433 VAL A O 1
ATOM 518 N N . ALA A 1 101 ? 43.184 28.270 51.774 1.00 53.08 434 ALA A N 1
ATOM 519 C CA . ALA A 1 101 ? 44.196 29.055 52.492 1.00 57.93 434 ALA A CA 1
ATOM 520 C C . ALA A 1 101 ? 45.597 28.463 52.325 1.00 48.76 434 ALA A C 1
ATOM 521 O O . ALA A 1 101 ? 46.571 29.201 52.137 1.00 54.56 434 ALA A O 1
ATOM 523 N N . MET A 1 102 ? 45.722 27.135 52.374 1.00 50.85 435 MET A N 1
ATOM 524 C CA . MET A 1 102 ? 47.031 26.513 52.191 1.00 52.72 435 MET A CA 1
ATOM 525 C C . MET A 1 102 ? 47.545 26.675 50.748 1.00 71.37 435 MET A C 1
ATOM 526 O O . MET A 1 102 ? 48.758 26.797 50.531 1.00 67.93 435 MET A O 1
ATOM 531 N N . ASP A 1 103 ? 46.649 26.652 49.745 1.00 73.17 436 ASP A N 1
ATOM 532 C CA . ASP A 1 103 ? 47.081 26.908 48.360 1.00 60.76 436 ASP A CA 1
ATOM 533 C C . ASP A 1 103 ? 47.565 28.340 48.207 1.00 47.97 436 ASP A C 1
ATOM 534 O O . ASP A 1 103 ? 48.635 28.577 47.650 1.00 62.00 436 ASP A O 1
ATOM 539 N N . VAL A 1 104 ? 46.849 29.300 48.804 1.00 57.99 437 VAL A N 1
ATOM 540 C CA . VAL A 1 104 ? 47.316 30.687 48.799 1.00 51.04 437 VAL A CA 1
ATOM 541 C C . VAL A 1 104 ? 48.697 30.815 49.441 1.00 73.32 437 VAL A C 1
ATOM 542 O O . VAL A 1 104 ? 49.534 31.609 48.985 1.00 65.72 437 VAL A O 1
ATOM 546 N N . ALA A 1 105 ? 48.946 30.066 50.530 1.00 74.53 438 ALA A N 1
ATOM 547 C CA . ALA A 1 105 ? 50.194 30.151 51.286 1.00 65.56 438 ALA A CA 1
ATOM 548 C C . ALA A 1 105 ? 51.331 29.339 50.679 1.00 70.93 438 ALA A C 1
ATOM 549 O O . ALA A 1 105 ? 52.473 29.492 51.128 1.00 69.91 438 ALA A O 1
ATOM 551 N N . ASN A 1 106 ? 51.042 28.462 49.706 1.00 64.97 439 ASN A N 1
ATOM 552 C CA . ASN A 1 106 ? 52.025 27.547 49.108 1.00 75.48 439 ASN A CA 1
ATOM 553 C C . ASN A 1 106 ? 52.590 26.559 50.142 1.00 78.47 439 ASN A C 1
ATOM 554 O O . ASN A 1 106 ? 53.802 26.362 50.252 1.00 72.74 439 ASN A O 1
ATOM 559 N N . VAL A 1 107 ? 51.692 25.913 50.890 1.00 80.40 440 VAL A N 1
ATOM 560 C CA . VAL A 1 107 ? 52.128 24.932 51.872 1.00 84.75 440 VAL A CA 1
ATOM 561 C C . VAL A 1 107 ? 52.594 23.636 51.219 1.00 96.74 440 VAL A C 1
ATOM 562 O O . VAL A 1 107 ? 53.373 22.884 51.832 1.00 91.68 440 VAL A O 1
ATOM 566 N N . GLU A 1 108 ? 52.159 23.363 49.981 1.00 101.09 441 GLU A N 1
ATOM 567 C CA . GLU A 1 108 ? 52.383 22.037 49.406 1.00 112.64 441 GLU A CA 1
ATOM 568 C C . GLU A 1 108 ? 53.870 21.761 49.162 1.00 104.36 441 GLU A C 1
ATOM 569 O O . GLU A 1 108 ? 54.311 20.614 49.260 1.00 114.68 441 GLU A O 1
ATOM 575 N N . GLY A 1 109 ? 54.664 22.780 48.834 1.00 77.62 442 GLY A N 1
ATOM 576 C CA . GLY A 1 109 ? 56.108 22.588 48.787 1.00 95.19 442 GLY A CA 1
ATOM 577 C C . GLY A 1 109 ? 56.719 22.145 50.106 1.00 103.30 442 GLY A C 1
ATOM 578 O O . GLY A 1 109 ? 57.623 21.301 50.127 1.00 102.93 442 GLY A O 1
ATOM 579 N N . THR A 1 110 ? 56.225 22.677 51.222 1.00 95.67 443 THR A N 1
ATOM 580 C CA . THR A 1 110 ? 56.931 22.564 52.494 1.00 85.86 443 THR A CA 1
ATOM 581 C C . THR A 1 110 ? 56.749 21.181 53.128 1.00 93.79 443 THR A C 1
ATOM 582 O O . THR A 1 110 ? 55.785 20.460 52.852 1.00 91.70 443 THR A O 1
ATOM 586 N N . SER A 1 111 ? 57.701 20.828 54.000 1.00 105.59 444 SER A N 1
ATOM 587 C CA . SER A 1 111 ? 57.716 19.563 54.727 1.00 118.50 444 SER A CA 1
ATOM 588 C C . SER A 1 111 ? 57.350 19.782 56.195 1.00 113.80 444 SER A C 1
ATOM 589 O O . SER A 1 111 ? 57.768 20.768 56.809 1.00 129.11 444 SER A O 1
ATOM 592 N N . GLU A 1 112 ? 56.589 18.839 56.757 1.00 90.08 445 GLU A N 1
ATOM 593 C CA . GLU A 1 112 ? 56.071 18.957 58.120 1.00 97.04 445 GLU A CA 1
ATOM 594 C C . GLU A 1 112 ? 57.167 18.788 59.172 1.00 108.25 445 GLU A C 1
ATOM 595 O O . GLU A 1 112 ? 58.171 18.099 58.960 1.00 100.88 445 GLU A O 1
ATOM 601 N N . CYS A 1 113 ? 56.949 19.410 60.331 1.00 133.08 446 CYS A N 1
ATOM 602 C CA . CYS A 1 113 ? 57.905 19.351 61.435 1.00 145.85 446 CYS A CA 1
ATOM 603 C C . CYS A 1 113 ? 57.312 18.669 62.670 1.00 135.35 446 CYS A C 1
ATOM 604 O O . CYS A 1 113 ? 57.057 19.317 63.688 1.00 125.95 446 CYS A O 1
ATOM 607 N N . GLU A 1 130 ? 72.666 17.168 52.697 1.00 192.65 469 GLU A N 1
ATOM 608 C CA . GLU A 1 130 ? 71.983 18.335 53.244 1.00 188.88 469 GLU A CA 1
ATOM 609 C C . GLU A 1 130 ? 72.869 19.056 54.265 1.00 191.90 469 GLU A C 1
ATOM 610 O O . GLU A 1 130 ? 73.704 18.429 54.915 1.00 203.58 469 GLU A O 1
ATOM 616 N N . THR A 1 131 ? 72.694 20.370 54.386 1.00 175.64 470 THR A N 1
ATOM 617 C CA . THR A 1 131 ? 73.437 21.200 55.322 1.00 154.33 470 THR A CA 1
ATOM 618 C C . THR A 1 131 ? 72.489 21.889 56.300 1.00 141.47 470 THR A C 1
ATOM 619 O O . THR A 1 131 ? 71.312 22.123 55.986 1.00 132.29 470 THR A O 1
ATOM 623 N N . PRO A 1 132 ? 72.974 22.233 57.502 1.00 128.78 471 PRO A N 1
ATOM 624 C CA . PRO A 1 132 ? 72.068 22.825 58.504 1.00 116.69 471 PRO A CA 1
ATOM 625 C C . PRO A 1 132 ? 71.473 24.149 58.057 1.00 111.19 471 PRO A C 1
ATOM 626 O O . PRO A 1 132 ? 70.294 24.420 58.324 1.00 107.76 471 PRO A O 1
ATOM 630 N N . TYR A 1 133 ? 72.256 24.982 57.372 1.00 102.96 472 TYR A N 1
ATOM 631 C CA . TYR A 1 133 ? 71.693 26.164 56.735 1.00 100.69 472 TYR A CA 1
ATOM 632 C C . TYR A 1 133 ? 70.378 25.818 56.034 1.00 111.61 472 TYR A C 1
ATOM 633 O O . TYR A 1 133 ? 69.319 26.360 56.373 1.00 115.12 472 TYR A O 1
ATOM 642 N N . VAL A 1 134 ? 70.417 24.879 55.081 1.00 118.79 473 VAL A N 1
ATOM 643 C CA . VAL A 1 134 ? 69.215 24.610 54.287 1.00 120.73 473 VAL A CA 1
ATOM 644 C C . VAL A 1 134 ? 68.171 23.839 55.090 1.00 114.09 473 VAL A C 1
ATOM 645 O O . VAL A 1 134 ? 66.968 23.944 54.806 1.00 105.86 473 VAL A O 1
ATOM 649 N N . GLN A 1 135 ? 68.595 23.062 56.092 1.00 108.85 474 GLN A N 1
ATOM 650 C CA . GLN A 1 135 ? 67.622 22.368 56.927 1.00 99.39 474 GLN A CA 1
ATOM 651 C C . GLN A 1 135 ? 66.813 23.363 57.752 1.00 105.29 474 GLN A C 1
ATOM 652 O O . GLN A 1 135 ? 65.586 23.251 57.850 1.00 103.90 474 GLN A O 1
ATOM 658 N N . THR A 1 136 ? 67.484 24.342 58.359 1.00 104.40 475 THR A N 1
ATOM 659 C CA . THR A 1 136 ? 66.763 25.347 59.135 1.00 90.99 475 THR A CA 1
ATOM 660 C C . THR A 1 136 ? 65.936 26.240 58.226 1.00 83.72 475 THR A C 1
ATOM 661 O O . THR A 1 136 ? 64.827 26.647 58.593 1.00 90.77 475 THR A O 1
ATOM 665 N N . LYS A 1 137 ? 66.445 26.548 57.033 1.00 87.95 476 LYS A N 1
ATOM 666 C CA . LYS A 1 137 ? 65.641 27.312 56.089 1.00 84.38 476 LYS A CA 1
ATOM 667 C C . LYS A 1 137 ? 64.353 26.572 55.755 1.00 75.94 476 LYS A C 1
ATOM 668 O O . LYS A 1 137 ? 63.309 27.194 55.523 1.00 75.20 476 LYS A O 1
ATOM 674 N N . ARG A 1 138 ? 64.401 25.238 55.767 1.00 79.67 477 ARG A N 1
ATOM 675 C CA . ARG A 1 138 ? 63.196 24.450 55.523 1.00 90.20 477 ARG A CA 1
ATOM 676 C C . ARG A 1 138 ? 62.163 24.689 56.616 1.00 82.59 477 ARG A C 1
ATOM 677 O O . ARG A 1 138 ? 60.982 24.924 56.332 1.00 77.99 477 ARG A O 1
ATOM 685 N N . MET A 1 139 ? 62.595 24.630 57.880 1.00 72.48 478 MET A N 1
ATOM 686 C CA . MET A 1 139 ? 61.690 24.923 58.987 1.00 67.02 478 MET A CA 1
ATOM 687 C C . MET A 1 139 ? 61.140 26.341 58.886 1.00 57.11 478 MET A C 1
ATOM 688 O O . MET A 1 139 ? 59.937 26.558 59.066 1.00 59.19 478 MET A O 1
ATOM 693 N N . LEU A 1 140 ? 62.003 27.320 58.588 1.00 61.59 479 LEU A N 1
ATOM 694 C CA . LEU A 1 140 ? 61.537 28.697 58.483 1.00 65.41 479 LEU A CA 1
ATOM 695 C C . LEU A 1 140 ? 60.521 28.830 57.361 1.00 71.02 479 LEU A C 1
ATOM 696 O O . LEU A 1 140 ? 59.480 29.484 57.521 1.00 64.88 479 LEU A O 1
ATOM 701 N N . THR A 1 141 ? 60.797 28.179 56.225 1.00 78.56 480 THR A N 1
ATOM 702 C CA . THR A 1 141 ? 59.866 28.184 55.102 1.00 65.49 480 THR A CA 1
ATOM 703 C C . THR A 1 141 ? 58.543 27.537 55.483 1.00 59.57 480 THR A C 1
ATOM 704 O O . THR A 1 141 ? 57.474 28.070 55.166 1.00 63.93 480 THR A O 1
ATOM 708 N N . ARG A 1 142 ? 58.592 26.409 56.200 1.00 58.82 481 ARG A N 1
ATOM 709 C CA . ARG A 1 142 ? 57.366 25.786 56.682 1.00 64.25 481 ARG A CA 1
ATOM 710 C C . ARG A 1 142 ? 56.585 26.731 57.596 1.00 65.75 481 ARG A C 1
ATOM 711 O O . ARG A 1 142 ? 55.358 26.855 57.472 1.00 57.21 481 ARG A O 1
ATOM 719 N N . MET A 1 143 ? 57.283 27.422 58.514 1.00 67.68 482 MET A N 1
ATOM 720 C CA . MET A 1 143 ? 56.597 28.305 59.460 1.00 67.12 482 MET A CA 1
ATOM 721 C C . MET A 1 143 ? 55.952 29.482 58.739 1.00 60.52 482 MET A C 1
ATOM 722 O O . MET A 1 143 ? 54.815 29.867 59.046 1.00 60.05 482 MET A O 1
ATOM 727 N N . LYS A 1 144 ? 56.665 30.069 57.778 1.00 67.28 483 LYS A N 1
ATOM 728 C CA . LYS A 1 144 ? 56.098 31.156 56.978 1.00 58.15 483 LYS A CA 1
ATOM 729 C C . LYS A 1 144 ? 54.798 30.731 56.287 1.00 49.18 483 LYS A C 1
ATOM 730 O O . LYS A 1 144 ? 53.801 31.461 56.307 1.00 60.25 483 LYS A O 1
ATOM 736 N N . ALA A 1 145 ? 54.776 29.531 55.701 1.00 57.97 484 ALA A N 1
ATOM 737 C CA . ALA A 1 145 ? 53.571 29.062 55.010 1.00 57.74 484 ALA A CA 1
ATOM 738 C C . ALA A 1 145 ? 52.432 28.744 55.985 1.00 69.10 484 ALA A C 1
ATOM 739 O O . ALA A 1 145 ? 51.262 29.036 55.697 1.00 59.00 484 ALA A O 1
ATOM 741 N N . LEU A 1 146 ? 52.733 28.122 57.135 1.00 60.21 485 LEU A N 1
ATOM 742 C CA . LEU A 1 146 ? 51.656 27.857 58.092 1.00 56.43 485 LEU A CA 1
ATOM 743 C C . LEU A 1 146 ? 51.047 29.163 58.575 1.00 44.02 485 LEU A C 1
ATOM 744 O O . LEU A 1 146 ? 49.822 29.301 58.663 1.00 53.73 485 LEU A O 1
ATOM 749 N N . MET A 1 147 ? 51.897 30.140 58.861 1.00 48.92 486 MET A N 1
ATOM 750 C CA . MET A 1 147 ? 51.443 31.453 59.295 1.00 52.18 486 MET A CA 1
ATOM 751 C C . MET A 1 147 ? 50.617 32.160 58.214 1.00 67.62 486 MET A C 1
ATOM 752 O O . MET A 1 147 ? 49.589 32.787 58.515 1.00 57.07 486 MET A O 1
ATOM 757 N N . LYS A 1 148 ? 51.067 32.097 56.948 1.00 59.17 487 LYS A N 1
ATOM 758 C CA . LYS A 1 148 ? 50.307 32.720 55.860 1.00 61.85 487 LYS A CA 1
ATOM 759 C C . LYS A 1 148 ? 48.963 32.029 55.673 1.00 54.76 487 LYS A C 1
ATOM 760 O O . LYS A 1 148 ? 47.964 32.679 55.347 1.00 65.14 487 LYS A O 1
ATOM 766 N N . THR A 1 149 ? 48.917 30.707 55.885 1.00 54.08 488 THR A N 1
ATOM 767 C CA . THR A 1 149 ? 47.645 29.984 55.891 1.00 55.55 488 THR A CA 1
ATOM 768 C C . THR A 1 149 ? 46.676 30.571 56.921 1.00 66.15 488 THR A C 1
ATOM 769 O O . THR A 1 149 ? 45.497 30.818 56.626 1.00 56.96 488 THR A O 1
ATOM 773 N N . VAL A 1 150 ? 47.166 30.827 58.134 1.00 56.79 489 VAL A N 1
ATOM 774 C CA . VAL A 1 150 ? 46.301 31.342 59.192 1.00 54.20 489 VAL A CA 1
ATOM 775 C C . VAL A 1 150 ? 45.829 32.741 58.846 1.00 54.63 489 VAL A C 1
ATOM 776 O O . VAL A 1 150 ? 44.651 33.074 59.011 1.00 58.52 489 VAL A O 1
ATOM 780 N N . GLU A 1 151 ? 46.747 33.581 58.358 1.00 61.23 490 GLU A N 1
ATOM 781 C CA . GLU A 1 151 ? 46.412 34.944 57.968 1.00 69.16 490 GLU A CA 1
ATOM 782 C C . GLU A 1 151 ? 45.409 34.962 56.812 1.00 66.56 490 GLU A C 1
ATOM 783 O O . GLU A 1 151 ? 44.529 35.829 56.749 1.00 58.08 490 GLU A O 1
ATOM 789 N N . THR A 1 152 ? 45.529 34.012 55.890 1.00 57.29 491 THR A N 1
ATOM 790 C CA . THR A 1 152 ? 44.569 33.918 54.792 1.00 65.60 491 THR A CA 1
ATOM 791 C C . THR A 1 152 ? 43.192 33.513 55.309 1.00 64.43 491 THR A C 1
ATOM 792 O O . THR A 1 152 ? 42.172 34.091 54.905 1.00 55.45 491 THR A O 1
ATOM 796 N N . GLY A 1 153 ? 43.148 32.535 56.224 1.00 55.18 492 GLY A N 1
ATOM 797 C CA . GLY A 1 153 ? 41.891 32.200 56.870 1.00 49.80 492 GLY A CA 1
ATOM 798 C C . GLY A 1 153 ? 41.289 33.374 57.618 1.00 47.62 492 GLY A C 1
ATOM 799 O O . GLY A 1 153 ? 40.078 33.608 57.566 1.00 56.19 492 GLY A O 1
ATOM 800 N N . ARG A 1 154 ? 42.120 34.129 58.333 1.00 56.20 493 ARG A N 1
ATOM 801 C CA . ARG A 1 154 ? 41.603 35.270 59.082 1.00 58.21 493 ARG A CA 1
ATOM 802 C C . ARG A 1 154 ? 40.952 36.293 58.158 1.00 61.96 493 ARG A C 1
ATOM 803 O O . ARG A 1 154 ? 39.944 36.921 58.515 1.00 64.67 493 ARG A O 1
ATOM 811 N N . ARG A 1 155 ? 41.547 36.503 56.989 1.00 59.26 494 ARG A N 1
ATOM 812 C CA . ARG A 1 155 ? 41.106 37.529 56.045 1.00 63.91 494 ARG A CA 1
ATOM 813 C C . ARG A 1 155 ? 39.890 37.082 55.227 1.00 56.83 494 ARG A C 1
ATOM 814 O O . ARG A 1 155 ? 38.953 37.861 55.031 1.00 63.08 494 ARG A O 1
ATOM 822 N N . TYR A 1 156 ? 39.862 35.827 54.775 1.00 55.93 495 TYR A N 1
ATOM 823 C CA . TYR A 1 156 ? 38.827 35.372 53.855 1.00 54.43 495 TYR A CA 1
ATOM 824 C C . TYR A 1 156 ? 37.829 34.394 54.448 1.00 65.27 495 TYR A C 1
ATOM 825 O O . TYR A 1 156 ? 36.740 34.249 53.882 1.00 61.08 495 TYR A O 1
ATOM 834 N N . PHE A 1 157 ? 38.162 33.734 55.566 1.00 60.60 496 PHE A N 1
ATOM 835 C CA . PHE A 1 157 ? 37.260 32.797 56.237 1.00 56.04 496 PHE A CA 1
ATOM 836 C C . PHE A 1 157 ? 37.112 33.168 57.710 1.00 61.13 496 PHE A C 1
ATOM 837 O O . PHE A 1 157 ? 37.341 32.343 58.601 1.00 58.52 496 PHE A O 1
ATOM 845 N N . PRO A 1 158 ? 36.694 34.403 58.002 1.00 59.38 497 PRO A N 1
ATOM 846 C CA . PRO A 1 158 ? 36.722 34.869 59.402 1.00 51.63 497 PRO A CA 1
ATOM 847 C C . PRO A 1 158 ? 35.909 34.013 60.371 1.00 62.30 497 PRO A C 1
ATOM 848 O O . PRO A 1 158 ? 36.275 33.907 61.560 1.00 62.18 497 PRO A O 1
ATOM 852 N N . SER A 1 159 ? 34.816 33.401 59.913 1.00 54.59 498 SER A N 1
ATOM 853 C CA . SER A 1 159 ? 34.027 32.577 60.815 1.00 57.82 498 SER A CA 1
ATOM 854 C C . SER A 1 159 ? 34.717 31.247 61.120 1.00 65.90 498 SER A C 1
ATOM 855 O O . SER A 1 159 ? 34.473 30.664 62.172 1.00 65.45 498 SER A O 1
ATOM 858 N N . CYS A 1 160 ? 35.573 30.746 60.222 1.00 57.62 499 CYS A N 1
ATOM 859 C CA . CYS A 1 160 ? 36.432 29.607 60.547 1.00 59.38 499 CYS A CA 1
ATOM 860 C C . CYS A 1 160 ? 37.523 30.026 61.518 1.00 57.52 499 CYS A C 1
ATOM 861 O O . CYS A 1 160 ? 37.877 29.285 62.439 1.00 57.55 499 CYS A O 1
ATOM 864 N N . TYR A 1 161 ? 38.104 31.196 61.281 1.00 55.85 500 TYR A N 1
ATOM 865 C CA . TYR A 1 161 ? 39.193 31.679 62.109 1.00 57.77 500 TYR A CA 1
ATOM 866 C C . TYR A 1 161 ? 38.744 31.850 63.555 1.00 56.96 500 TYR A C 1
ATOM 867 O O . TYR A 1 161 ? 39.502 31.552 64.488 1.00 61.19 500 TYR A O 1
ATOM 876 N N . GLU A 1 162 ? 37.518 32.327 63.770 1.00 59.10 501 GLU A N 1
ATOM 877 C CA . GLU A 1 162 ? 37.078 32.522 65.146 1.00 64.95 501 GLU A CA 1
ATOM 878 C C . GLU A 1 162 ? 36.835 31.191 65.845 1.00 65.83 501 GLU A C 1
ATOM 879 O O . GLU A 1 162 ? 37.055 31.088 67.054 1.00 60.43 501 GLU A O 1
ATOM 885 N N . VAL A 1 163 ? 36.416 30.157 65.114 1.00 61.70 502 VAL A N 1
ATOM 886 C CA . VAL A 1 163 ? 36.323 28.836 65.724 1.00 58.94 502 VAL A CA 1
ATOM 887 C C . VAL A 1 163 ? 37.710 28.324 66.096 1.00 57.79 502 VAL A C 1
ATOM 888 O O . VAL A 1 163 ? 37.930 27.852 67.212 1.00 63.33 502 VAL A O 1
ATOM 892 N N . LEU A 1 164 ? 38.666 28.399 65.170 1.00 60.63 503 LEU A N 1
ATOM 893 C CA . LEU A 1 164 ? 40.011 27.932 65.489 1.00 55.53 503 LEU A CA 1
ATOM 894 C C . LEU A 1 164 ? 40.689 28.821 66.515 1.00 61.41 503 LEU A C 1
ATOM 895 O O . LEU A 1 164 ? 41.588 28.367 67.231 1.00 60.09 503 LEU A O 1
ATOM 900 N N . ASP A 1 165 ? 40.292 30.080 66.596 1.00 67.96 504 ASP A N 1
ATOM 901 C CA . ASP A 1 165 ? 40.871 30.924 67.618 1.00 54.32 504 ASP A CA 1
ATOM 902 C C . ASP A 1 165 ? 40.430 30.485 69.019 1.00 58.57 504 ASP A C 1
ATOM 903 O O . ASP A 1 165 ? 41.273 30.387 69.920 1.00 54.49 504 ASP A O 1
ATOM 908 N N . LYS A 1 166 ? 39.129 30.191 69.222 1.00 57.32 505 LYS A N 1
ATOM 909 C CA . LYS A 1 166 ? 38.683 29.702 70.528 1.00 6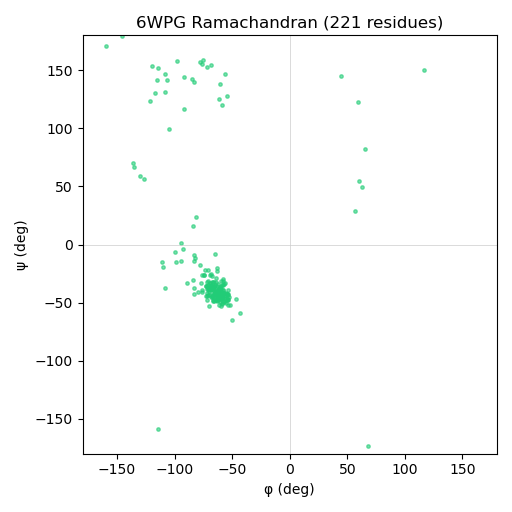2.09 505 LYS A CA 1
ATOM 910 C C . LYS A 1 166 ? 39.275 28.338 70.824 1.00 66.43 505 LYS A C 1
ATOM 911 O O . LYS A 1 166 ? 39.586 28.030 71.973 1.00 65.29 505 LYS A O 1
ATOM 917 N N . TYR A 1 167 ? 39.422 27.487 69.812 1.00 61.65 506 TYR A N 1
ATOM 918 C CA . TYR A 1 167 ? 39.986 26.168 70.087 1.00 57.27 506 TYR A CA 1
ATOM 919 C C . TYR A 1 167 ? 41.446 26.263 70.537 1.00 57.25 506 TYR A C 1
ATOM 920 O O . TYR A 1 167 ? 41.843 25.606 71.499 1.00 62.65 506 TYR A O 1
ATOM 929 N N . MET A 1 168 ? 42.265 27.077 69.861 1.00 60.58 507 MET A N 1
ATOM 930 C CA . MET A 1 168 ? 43.665 27.198 70.252 1.00 55.69 507 MET A CA 1
ATOM 931 C C . MET A 1 168 ? 43.857 27.946 71.577 1.00 68.81 507 MET A C 1
ATOM 932 O O . MET A 1 168 ? 44.910 27.808 72.214 1.00 60.59 507 MET A O 1
ATOM 937 N N . ASP A 1 169 ? 42.892 28.769 71.990 1.00 73.30 508 ASP A N 1
ATOM 938 C CA . ASP A 1 169 ? 43.017 29.446 73.267 1.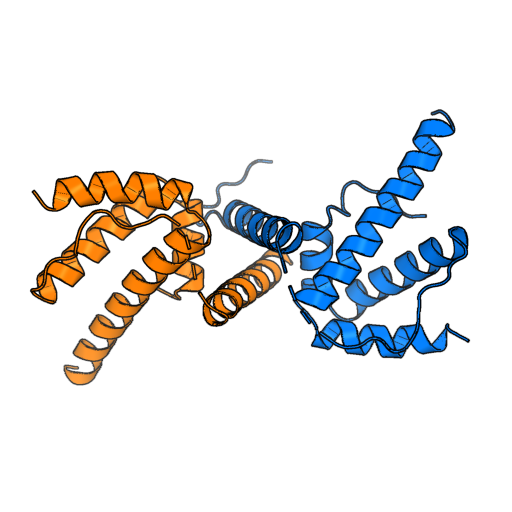00 75.98 508 ASP A CA 1
ATOM 939 C C . ASP A 1 169 ? 43.174 28.447 74.402 1.00 75.30 508 ASP A C 1
ATOM 940 O O . ASP A 1 169 ? 43.876 28.736 75.373 1.00 69.48 508 ASP A O 1
ATOM 945 N N . GLN A 1 170 ? 42.603 27.251 74.260 1.00 68.66 509 GLN A N 1
ATOM 946 C CA . GLN A 1 170 ? 42.718 26.251 75.310 1.00 71.48 509 GLN A CA 1
ATOM 947 C C . GLN A 1 170 ? 44.157 25.818 75.552 1.00 73.76 509 GLN A C 1
ATOM 948 O O . GLN A 1 17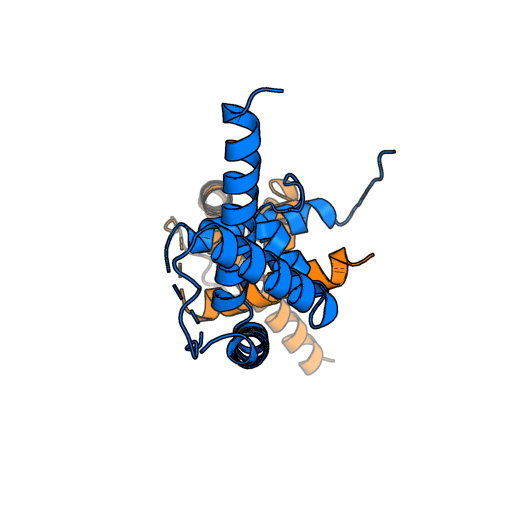0 ? 44.451 25.274 76.614 1.00 78.03 509 GLN A O 1
ATOM 954 N N . TYR A 1 171 ? 45.059 26.031 74.600 1.00 70.01 510 TYR A N 1
ATOM 955 C CA . TYR A 1 171 ? 46.455 25.690 74.829 1.00 65.23 510 TYR A CA 1
ATOM 956 C C . TYR A 1 171 ? 47.255 26.869 75.364 1.00 65.28 510 TYR A C 1
ATOM 957 O O . TYR A 1 171 ? 48.440 26.701 75.686 1.00 61.44 510 TYR A O 1
ATOM 966 N N . MET A 1 172 ? 46.634 28.046 75.472 1.00 60.72 511 MET A N 1
ATOM 967 C CA . MET A 1 172 ? 47.330 29.297 75.749 1.00 64.95 511 MET A CA 1
ATOM 968 C C . MET A 1 172 ? 47.029 29.778 77.172 1.00 70.98 511 MET A C 1
ATOM 969 O O . MET A 1 172 ? 45.857 29.861 77.589 1.00 63.03 511 MET A O 1
ATOM 974 N N . ASP A 1 173 ? 48.086 30.130 77.893 1.00 64.52 512 ASP A N 1
ATOM 975 C CA . ASP A 1 173 ? 47.961 30.510 79.305 1.00 86.30 512 ASP A CA 1
ATOM 976 C C . ASP A 1 173 ? 49.339 30.733 79.924 1.00 85.66 512 ASP A C 1
ATOM 977 O O . ASP A 1 173 ? 50.143 31.512 79.410 1.00 88.18 512 ASP A O 1
ATOM 982 N N . SER B 1 38 ? 37.056 14.589 43.998 1.00 110.16 371 SER B N 1
ATOM 983 C CA . SER B 1 38 ? 37.921 15.760 43.923 1.00 118.46 371 SER B CA 1
ATOM 984 C C . SER B 1 38 ? 37.446 16.851 44.884 1.00 123.52 371 SER B C 1
ATOM 985 O O . SER B 1 38 ? 36.245 17.054 45.051 1.00 132.02 371 SER B O 1
ATOM 988 N N . MET B 1 39 ? 38.399 17.526 45.532 1.00 121.33 372 MET B N 1
ATOM 989 C CA . MET B 1 39 ? 38.108 18.648 46.414 1.00 117.19 372 MET B CA 1
ATOM 990 C C . MET B 1 39 ? 38.201 20.001 45.707 1.00 113.06 372 MET B C 1
ATOM 991 O O . MET B 1 39 ? 37.694 20.996 46.241 1.00 104.85 372 MET B O 1
ATOM 996 N N . GLU B 1 40 ? 38.800 20.058 44.514 1.00 105.64 373 GLU B N 1
ATOM 997 C CA . GLU B 1 40 ? 38.970 21.337 43.832 1.00 103.18 373 GLU B CA 1
ATOM 998 C C . GLU B 1 40 ? 37.654 22.047 43.482 1.00 86.34 373 GLU B C 1
ATOM 999 O O . GLU B 1 40 ? 37.638 23.284 43.520 1.00 82.77 373 GLU B O 1
ATOM 1005 N N . PRO B 1 41 ? 36.557 21.353 43.144 1.00 96.75 374 PRO B N 1
ATOM 1006 C CA . PRO B 1 41 ? 35.316 22.102 42.835 1.00 88.04 374 PRO B CA 1
ATOM 1007 C C . PRO B 1 41 ? 34.751 22.902 44.009 1.00 78.47 374 PRO B C 1
ATOM 1008 O O . PRO B 1 41 ? 34.396 24.081 43.826 1.00 66.76 374 PRO B O 1
ATOM 1012 N N . SER B 1 42 ? 34.657 22.334 45.219 1.00 68.15 375 SER B N 1
ATOM 1013 C CA . SER B 1 42 ? 34.207 23.200 46.302 1.00 61.15 375 SER B CA 1
ATOM 1014 C C . SER B 1 42 ? 35.244 24.290 46.578 1.00 52.07 375 SER B C 1
ATOM 1015 O O . SER B 1 42 ? 34.886 25.424 46.893 1.00 62.20 375 SER B O 1
ATOM 1018 N N . LYS B 1 43 ? 36.531 23.990 46.384 1.00 55.30 376 LYS B N 1
ATOM 1019 C CA . LYS B 1 43 ? 37.568 25.012 46.592 1.00 52.29 376 LYS B CA 1
ATOM 1020 C C . LYS B 1 43 ? 37.372 26.193 45.641 1.00 58.97 376 LYS B C 1
ATOM 1021 O O . LYS B 1 43 ? 37.413 27.360 46.062 1.00 56.84 376 LYS B O 1
ATOM 1027 N N . TYR B 1 44 ? 37.143 25.908 44.351 1.00 49.26 377 TYR B N 1
ATOM 1028 C CA . TYR B 1 44 ? 36.940 26.970 43.366 1.00 48.44 377 TYR B CA 1
ATOM 1029 C C . TYR B 1 44 ? 35.693 27.786 43.705 1.00 41.01 377 TYR B C 1
ATOM 1030 O O . TYR B 1 44 ? 35.706 29.030 43.687 1.00 55.32 377 TYR B O 1
ATOM 1039 N N . ARG B 1 45 ? 34.607 27.098 44.055 1.00 47.65 378 ARG B N 1
ATOM 1040 C CA . ARG B 1 45 ? 33.392 27.789 44.470 1.00 52.11 378 ARG B CA 1
ATOM 1041 C C . ARG B 1 45 ? 33.665 28.776 45.595 1.00 69.74 378 ARG B C 1
ATOM 1042 O O . ARG B 1 45 ? 33.130 29.897 45.594 1.00 58.11 378 ARG B O 1
ATOM 1050 N N . LEU B 1 46 ? 34.473 28.368 46.587 1.00 67.24 379 LEU B N 1
ATOM 1051 C CA . LEU B 1 46 ? 34.764 29.270 47.695 1.00 61.11 379 LEU B CA 1
ATOM 1052 C C . LEU B 1 46 ? 35.546 30.488 47.210 1.00 52.36 379 LEU B C 1
ATOM 1053 O O . LEU B 1 46 ? 35.278 31.618 47.636 1.00 56.66 379 LEU B O 1
ATOM 1058 N N . CYS B 1 47 ? 36.523 30.278 46.322 1.00 48.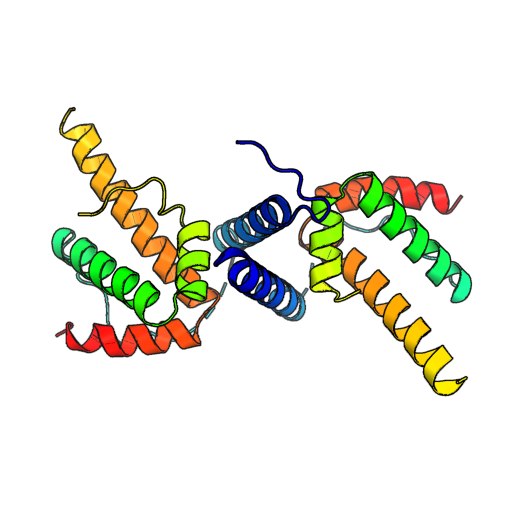40 380 CYS B N 1
ATOM 1059 C CA . CYS B 1 47 ? 37.273 31.401 45.753 1.00 56.79 380 CYS B CA 1
ATOM 1060 C C . CYS B 1 47 ? 36.372 32.362 44.999 1.00 54.91 380 CYS B C 1
ATOM 1061 O O . CYS B 1 47 ? 36.520 33.584 45.119 1.00 55.79 380 CYS B O 1
ATOM 1064 N N . ILE B 1 48 ? 35.481 31.834 44.157 1.00 64.08 381 ILE B N 1
ATOM 1065 C CA . ILE B 1 48 ? 34.595 32.703 43.378 1.00 56.97 381 ILE B CA 1
ATOM 1066 C C . ILE B 1 48 ? 33.712 33.515 44.317 1.00 61.29 381 ILE B C 1
ATOM 1067 O O . ILE B 1 48 ? 33.522 34.726 44.132 1.00 55.38 381 ILE B O 1
ATOM 1072 N N . ASP B 1 49 ? 33.181 32.869 45.360 1.00 55.78 382 ASP B N 1
ATOM 1073 C CA . ASP B 1 49 ? 32.392 33.604 46.352 1.00 59.90 382 ASP B CA 1
ATOM 1074 C C . ASP B 1 49 ? 33.216 34.709 47.005 1.00 51.78 382 ASP B C 1
ATOM 1075 O O . ASP B 1 49 ? 32.724 35.824 47.204 1.00 55.19 382 ASP B O 1
ATOM 1080 N N . ILE B 1 50 ? 34.485 34.439 47.316 1.00 57.92 383 ILE B N 1
ATOM 1081 C CA . ILE B 1 50 ? 35.334 35.488 47.888 1.00 60.75 383 ILE B CA 1
ATOM 1082 C C . ILE B 1 50 ? 35.476 36.650 46.912 1.00 64.45 383 ILE B C 1
ATOM 1083 O O . ILE B 1 50 ? 35.244 37.812 47.266 1.00 59.75 383 ILE B O 1
ATOM 1088 N N . LEU B 1 51 ? 35.870 36.351 45.662 1.00 68.47 384 LEU B N 1
ATOM 1089 C CA . LEU B 1 51 ? 36.039 37.405 44.659 1.00 61.94 384 LEU B CA 1
ATOM 1090 C C . LEU B 1 51 ? 34.766 38.214 44.477 1.00 51.28 384 LEU B C 1
ATOM 1091 O O . LEU B 1 51 ? 34.811 39.449 44.370 1.00 54.33 384 LEU B O 1
ATOM 1096 N N . GLU B 1 52 ? 33.622 37.533 44.395 1.00 53.81 385 GLU B N 1
ATOM 1097 C CA . GLU B 1 52 ? 32.354 38.242 44.247 1.00 55.97 385 GLU B CA 1
ATOM 1098 C C . GLU B 1 52 ? 32.117 39.207 45.414 1.00 69.75 385 GLU B C 1
ATOM 1099 O O . GLU B 1 52 ? 31.691 40.352 45.208 1.00 68.47 385 GLU B O 1
ATOM 1105 N N . ARG B 1 53 ? 32.417 38.773 46.648 1.00 70.28 386 ARG B N 1
ATOM 1106 C CA . ARG B 1 53 ? 32.193 39.625 47.822 1.00 72.58 386 ARG B CA 1
ATOM 1107 C C . ARG B 1 53 ? 33.203 40.767 47.890 1.00 75.17 386 ARG B C 1
ATOM 1108 O O . ARG B 1 53 ? 32.846 41.889 48.263 1.00 78.31 386 ARG B O 1
ATOM 1116 N N . GLU B 1 54 ? 34.466 40.506 47.522 1.00 77.94 387 GLU B N 1
ATOM 1117 C CA . GLU B 1 54 ? 35.506 41.533 47.601 1.00 73.30 387 GLU B CA 1
ATOM 1118 C C . GLU B 1 54 ? 35.245 42.711 46.667 1.00 91.13 387 GLU B C 1
ATOM 1119 O O . GLU B 1 54 ? 35.700 43.826 46.952 1.00 97.32 387 GLU B O 1
ATOM 1125 N N . ILE B 1 55 ? 34.555 42.498 45.537 1.00 88.69 388 ILE B N 1
ATOM 1126 C CA . ILE B 1 55 ? 34.246 43.637 44.673 1.00 100.92 388 ILE B CA 1
ATOM 1127 C C . ILE B 1 55 ? 33.008 44.383 45.137 1.00 112.02 388 ILE B C 1
ATOM 1128 O O . ILE B 1 55 ? 32.772 45.506 44.676 1.00 127.63 388 ILE B O 1
ATOM 1133 N N . ARG B 1 56 ? 32.213 43.796 46.037 1.00 111.85 389 ARG B N 1
ATOM 1134 C CA . ARG B 1 56 ? 31.154 44.543 46.714 1.00 113.73 389 ARG B CA 1
ATOM 1135 C C . ARG B 1 56 ? 31.666 45.331 47.917 1.00 111.02 389 ARG B C 1
ATOM 1136 O O . ARG B 1 56 ? 30.908 46.124 48.484 1.00 115.61 389 ARG B O 1
ATOM 1144 N N . ARG B 1 57 ? 32.917 45.121 48.324 1.00 117.52 390 ARG B N 1
ATOM 1145 C CA . ARG B 1 57 ? 33.668 46.088 49.112 1.00 119.33 390 ARG B CA 1
ATOM 1146 C C . ARG B 1 57 ? 34.334 47.137 48.231 1.00 120.93 390 ARG B C 1
ATOM 1147 O O . ARG B 1 57 ? 35.264 47.813 48.683 1.00 119.18 390 ARG B O 1
ATOM 1155 N N . ASN B 1 58 ? 33.909 47.239 46.971 1.00 122.19 391 ASN B N 1
ATOM 1156 C CA . ASN B 1 58 ? 34.247 48.338 46.075 1.00 124.50 391 ASN B CA 1
ATOM 1157 C C . ASN B 1 58 ? 32.985 49.130 45.752 1.00 122.06 391 ASN B C 1
ATOM 1158 O O . ASN B 1 58 ? 32.083 48.632 45.075 1.00 115.43 391 ASN B O 1
ATOM 1163 N N . PRO B 1 66 ? 42.870 51.364 36.033 1.00 111.10 399 PRO B N 1
ATOM 1164 C CA . PRO B 1 66 ? 42.527 50.883 34.686 1.00 104.37 399 PRO B CA 1
ATOM 1165 C C . PRO B 1 66 ? 41.345 51.661 34.133 1.00 105.39 399 PRO B C 1
ATOM 1166 O O . PRO B 1 66 ? 40.205 51.207 34.215 1.00 112.10 399 PRO B O 1
ATOM 1170 N N . THR B 1 67 ? 41.619 52.839 33.591 1.00 117.84 400 THR B N 1
ATOM 1171 C CA . THR B 1 67 ? 40.561 53.718 33.121 1.00 126.17 400 THR B CA 1
ATOM 1172 C C . THR B 1 67 ? 39.995 53.222 31.786 1.00 121.27 400 THR B C 1
ATOM 1173 O O . THR B 1 67 ? 40.651 52.503 31.026 1.00 125.51 400 THR B O 1
ATOM 1177 N N . CYS B 1 68 ? 38.743 53.600 31.526 1.00 110.68 401 CYS B N 1
ATOM 1178 C CA . CYS B 1 68 ? 38.066 53.298 30.271 1.00 100.59 401 CYS B CA 1
ATOM 1179 C C . CYS B 1 68 ? 38.276 54.451 29.289 1.00 105.83 401 CYS B C 1
ATOM 1180 O O . CYS B 1 68 ? 38.324 55.617 29.689 1.00 110.96 401 CYS B O 1
ATOM 1183 N N . SER B 1 69 ? 38.417 54.119 27.999 1.00 91.30 402 SER B N 1
ATOM 1184 C CA . SER B 1 69 ? 38.800 55.110 27.001 1.00 91.38 402 SER B CA 1
ATOM 1185 C C . SER B 1 69 ? 37.626 55.675 26.213 1.00 99.48 402 SER B C 1
ATOM 1186 O O . SER B 1 69 ? 37.785 56.708 25.552 1.00 103.37 402 SER B O 1
ATOM 1189 N N . HIS B 1 70 ? 36.461 55.035 26.273 1.00 98.05 403 HIS B N 1
ATOM 1190 C CA . HIS B 1 70 ? 35.328 55.371 25.421 1.00 92.27 403 HIS B CA 1
ATOM 1191 C C . HIS B 1 70 ? 34.047 55.154 26.219 1.00 91.35 403 HIS B C 1
ATOM 1192 O O . HIS B 1 70 ? 34.078 54.731 27.376 1.00 95.71 403 HIS B O 1
ATOM 1199 N N . SER B 1 71 ? 32.914 55.434 25.586 1.00 100.51 404 SER B N 1
ATOM 1200 C CA . SER B 1 71 ? 31.605 55.181 26.165 1.00 96.43 404 SER B CA 1
ATOM 1201 C C . SER B 1 71 ? 30.888 54.119 25.346 1.00 90.96 404 SER B C 1
ATOM 1202 O O . SER B 1 71 ? 31.140 53.961 24.147 1.00 98.08 404 SER B O 1
ATOM 1205 N N . MET B 1 72 ? 30.001 53.385 26.006 1.00 82.67 405 MET B N 1
ATOM 1206 C CA . MET B 1 72 ? 29.169 52.412 25.326 1.00 81.50 405 MET B CA 1
ATOM 1207 C C . MET B 1 72 ? 28.065 53.122 24.559 1.00 79.60 405 MET B C 1
ATOM 1208 O O . MET B 1 72 ? 27.714 54.263 24.870 1.00 90.89 405 MET B O 1
ATOM 1213 N N . PRO B 1 73 ? 27.490 52.460 23.556 1.00 71.97 406 PRO B N 1
ATOM 1214 C CA . PRO B 1 73 ? 26.376 53.076 22.827 1.00 78.06 406 PRO B CA 1
ATOM 1215 C C . PRO B 1 73 ? 25.270 53.455 23.804 1.00 94.39 406 PRO B C 1
ATOM 1216 O O . PRO B 1 73 ? 25.060 52.786 24.823 1.00 87.80 406 PRO B O 1
ATOM 1220 N N . GLU B 1 74 ? 24.568 54.549 23.498 1.00 103.40 407 GLU B N 1
ATOM 1221 C CA . GLU B 1 74 ? 23.513 54.986 24.404 1.00 110.68 407 GLU B CA 1
ATOM 1222 C C . GLU B 1 74 ? 22.205 54.247 24.154 1.00 93.69 407 GLU B C 1
ATOM 1223 O O . GLU B 1 74 ? 21.420 54.051 25.085 1.00 90.35 407 GLU B O 1
ATOM 1229 N N . ASP B 1 75 ? 21.957 53.836 22.919 1.00 81.46 408 ASP B N 1
ATOM 1230 C CA . ASP B 1 75 ? 20.868 52.917 22.636 1.00 76.13 408 ASP B CA 1
ATOM 1231 C C . ASP B 1 75 ? 21.078 51.618 23.420 1.00 83.09 408 ASP B C 1
ATOM 1232 O O . ASP B 1 75 ? 22.090 50.930 23.249 1.00 80.28 408 ASP B O 1
ATOM 1237 N N . LEU B 1 76 ? 20.115 51.295 24.288 1.00 73.04 409 LEU B N 1
ATOM 1238 C CA . LEU B 1 76 ? 20.257 50.154 25.195 1.00 70.76 409 LEU B CA 1
ATOM 1239 C C . LEU B 1 76 ? 20.499 48.848 24.437 1.00 67.27 409 LEU B C 1
ATOM 1240 O O . LEU B 1 76 ? 21.239 47.977 24.911 1.00 65.60 409 LEU B O 1
ATOM 1245 N N . GLN B 1 77 ? 19.891 48.695 23.254 1.00 66.15 410 GLN B N 1
ATOM 1246 C CA . GLN B 1 77 ? 20.148 47.505 22.442 1.00 69.57 410 GLN B CA 1
ATOM 1247 C C . GLN B 1 77 ? 21.578 47.490 21.905 1.00 70.99 410 GLN B C 1
ATOM 1248 O O . GLN B 1 77 ? 22.216 46.430 21.847 1.00 71.45 410 GLN B O 1
ATOM 1254 N N . MET B 1 78 ? 22.093 48.655 21.510 1.00 66.60 411 MET B N 1
ATOM 1255 C CA . MET B 1 78 ? 23.493 48.762 21.106 1.00 72.32 411 MET B CA 1
ATOM 1256 C C . MET B 1 78 ? 24.425 48.516 22.285 1.00 72.50 411 MET B C 1
ATOM 1257 O O . MET B 1 78 ? 25.506 47.932 22.128 1.00 68.20 411 MET B O 1
ATOM 1262 N N . ARG B 1 79 ? 24.037 48.989 23.474 1.00 68.21 412 ARG B N 1
ATOM 1263 C CA . ARG B 1 79 ? 24.807 48.681 24.675 1.00 63.19 412 ARG B CA 1
ATOM 1264 C C . ARG B 1 79 ? 24.918 47.176 24.866 1.00 56.70 412 ARG B C 1
ATOM 1265 O O . ARG B 1 79 ? 25.996 46.655 25.181 1.00 64.08 412 ARG B O 1
ATOM 1273 N N . LEU B 1 80 ? 23.818 46.456 24.650 1.00 55.79 413 LEU B N 1
ATOM 1274 C CA . LEU B 1 80 ? 23.858 45.004 24.760 1.00 53.44 413 LEU B CA 1
ATOM 1275 C C . LEU B 1 80 ? 24.792 44.389 23.718 1.00 66.92 413 LEU B C 1
ATOM 1276 O O . LEU B 1 80 ? 25.571 43.482 24.032 1.00 60.02 413 LEU B O 1
ATOM 1281 N N . LEU B 1 81 ? 24.725 44.861 22.465 1.00 58.36 414 LEU B N 1
ATOM 1282 C CA . LEU B 1 81 ? 25.605 44.311 21.442 1.00 62.35 414 LEU B CA 1
ATOM 1283 C C . LEU B 1 81 ? 27.064 44.583 21.776 1.00 57.99 414 LEU B C 1
ATOM 1284 O O . LEU B 1 81 ? 27.920 43.721 21.571 1.00 64.44 414 LEU B O 1
ATOM 1289 N N . TYR B 1 82 ? 27.363 45.787 22.272 1.00 54.57 415 TYR B N 1
ATOM 1290 C CA . TYR B 1 82 ? 28.705 46.113 22.750 1.00 55.47 415 TYR B CA 1
ATOM 1291 C C . TYR B 1 82 ? 29.199 45.097 23.794 1.00 67.56 415 TYR B C 1
ATOM 1292 O O . TYR B 1 82 ? 30.300 44.536 23.672 1.00 59.93 415 TYR B O 1
ATOM 1301 N N . LEU B 1 83 ? 28.387 44.849 24.826 1.00 57.36 416 LEU B N 1
ATOM 1302 C CA . LEU B 1 83 ? 28.788 43.938 25.896 1.00 59.23 416 LEU B CA 1
ATOM 1303 C C . LEU B 1 83 ? 28.969 42.521 25.368 1.00 58.30 416 LEU B C 1
ATOM 1304 O O . LEU B 1 83 ? 29.917 41.824 25.742 1.00 55.53 416 LEU B O 1
ATOM 1309 N N . GLU B 1 84 ? 28.085 42.084 24.476 1.00 56.93 417 GLU B N 1
ATOM 1310 C CA . GLU B 1 84 ? 28.227 40.738 23.943 1.00 64.00 417 GLU B CA 1
ATOM 1311 C C . GLU B 1 84 ? 29.470 40.599 23.072 1.00 67.81 417 GLU B C 1
ATOM 1312 O O . GLU B 1 84 ? 30.094 39.528 23.051 1.00 59.07 417 GLU B O 1
ATOM 1318 N N . LYS B 1 85 ? 29.870 41.663 22.375 1.00 58.46 418 LYS B N 1
ATOM 1319 C CA . LYS B 1 85 ? 31.108 41.549 21.612 1.00 66.29 418 LYS B CA 1
ATOM 1320 C C . LYS B 1 85 ? 32.316 41.629 22.528 1.00 59.87 418 LYS B C 1
ATOM 1321 O O . LYS B 1 85 ? 33.290 40.895 22.339 1.00 56.91 418 LYS B O 1
ATOM 1327 N N . ARG B 1 86 ? 32.281 42.519 23.519 1.00 53.69 419 ARG B N 1
ATOM 1328 C CA . ARG B 1 86 ? 33.434 42.660 24.397 1.00 58.31 419 ARG B CA 1
ATOM 1329 C C . ARG B 1 86 ? 33.692 41.359 25.158 1.00 57.49 419 ARG B C 1
ATOM 1330 O O . ARG B 1 86 ? 34.825 40.863 25.197 1.00 65.37 419 ARG B O 1
ATOM 1338 N N . VAL B 1 87 ? 32.643 40.771 25.738 1.00 55.44 420 VAL B N 1
ATOM 1339 C CA . VAL B 1 87 ? 32.828 39.526 26.476 1.00 58.39 420 VAL B CA 1
ATOM 1340 C C . VAL B 1 87 ? 33.161 38.378 25.515 1.00 61.97 420 VAL B C 1
ATOM 1341 O O . VAL B 1 87 ? 33.962 37.499 25.848 1.00 60.97 420 VAL B O 1
ATOM 1345 N N . GLY B 1 88 ? 32.618 38.402 24.294 1.00 66.33 421 GLY B N 1
ATOM 1346 C CA . GLY B 1 88 ? 33.050 37.445 23.273 1.00 54.75 421 GLY B CA 1
ATOM 1347 C C . GLY B 1 88 ? 34.540 37.502 22.985 1.00 52.85 421 GLY B C 1
ATOM 1348 O O . GLY B 1 88 ? 35.191 36.466 22.828 1.00 63.92 421 GLY B O 1
ATOM 1349 N N . LEU B 1 89 ? 35.103 38.711 22.908 1.00 53.40 422 LEU B N 1
ATOM 1350 C CA . LEU B 1 89 ? 36.538 38.844 22.648 1.00 57.10 422 LEU B CA 1
ATOM 1351 C C . LEU B 1 89 ? 37.375 38.408 23.848 1.00 57.13 422 LEU B C 1
ATOM 1352 O O . LEU B 1 89 ? 38.457 37.824 23.681 1.00 57.84 422 LEU B O 1
ATOM 1357 N N . ALA B 1 90 ? 36.903 38.699 25.066 1.00 50.71 423 ALA B N 1
ATOM 1358 C CA . ALA B 1 90 ? 37.602 38.229 26.260 1.00 50.82 423 ALA B CA 1
ATOM 1359 C C . ALA B 1 90 ? 37.720 36.711 26.244 1.00 46.80 423 ALA B C 1
ATOM 1360 O O . ALA B 1 90 ? 38.797 36.155 26.498 1.00 58.63 423 ALA B O 1
ATOM 1362 N N . GLN B 1 91 ? 36.606 36.020 25.975 1.00 50.25 424 GLN B N 1
ATOM 1363 C CA . GLN B 1 91 ? 36.618 34.561 25.892 1.00 52.45 424 GLN B CA 1
ATOM 1364 C C . GLN B 1 91 ? 37.561 34.065 24.803 1.00 59.80 424 GLN B C 1
ATOM 1365 O O . GLN B 1 91 ? 38.191 33.012 24.950 1.00 62.33 424 GLN B O 1
ATOM 1371 N N . LEU B 1 92 ? 37.654 34.795 23.689 1.00 50.86 425 LEU B N 1
ATOM 1372 C CA . LEU B 1 92 ? 38.526 34.362 22.607 1.00 58.54 425 LEU B CA 1
ATOM 1373 C C . LEU B 1 92 ? 39.988 34.569 22.971 1.00 59.52 425 LEU B C 1
ATOM 1374 O O . LEU B 1 92 ? 40.821 33.670 22.773 1.00 66.21 425 LEU B O 1
ATOM 1379 N N . PHE B 1 93 ? 40.315 35.737 23.539 1.00 50.82 426 PHE B N 1
ATOM 1380 C CA . PHE B 1 93 ? 41.718 36.084 23.745 1.00 53.60 426 PHE B CA 1
ATOM 1381 C C . PHE B 1 93 ? 42.238 35.594 25.086 1.00 66.97 426 PHE B C 1
ATOM 1382 O O . PHE B 1 93 ? 43.413 35.221 25.185 1.00 65.55 426 PHE B O 1
ATOM 1390 N N . PHE B 1 94 ? 41.379 35.574 26.108 1.00 57.69 427 PHE B N 1
ATOM 1391 C CA . PHE B 1 94 ? 41.750 35.235 27.485 1.00 61.46 427 PHE B CA 1
ATOM 1392 C C . PHE B 1 94 ? 40.703 34.279 28.068 1.00 54.44 427 PHE B C 1
ATOM 1393 O O . PHE B 1 94 ? 39.986 34.618 29.016 1.00 60.24 427 PHE B O 1
ATOM 1401 N N . PRO B 1 95 ? 40.623 33.057 27.539 1.00 58.65 428 PRO B N 1
ATOM 1402 C CA . PRO B 1 95 ? 39.553 32.128 27.971 1.00 53.16 428 PRO B CA 1
ATOM 1403 C C . PRO B 1 95 ? 39.476 31.888 29.476 1.00 51.33 428 PRO B C 1
ATOM 1404 O O . PRO B 1 95 ? 38.373 31.812 30.024 1.00 57.34 428 PRO B O 1
ATOM 1408 N N . ALA B 1 96 ? 40.614 31.717 30.157 1.00 60.64 429 ALA B N 1
ATOM 1409 C CA . ALA B 1 96 ? 40.581 31.423 31.592 1.00 64.05 429 ALA B CA 1
ATOM 1410 C C . ALA B 1 96 ? 40.130 32.642 32.404 1.00 52.35 429 ALA B C 1
ATOM 1411 O O . ALA B 1 96 ? 39.191 32.561 33.208 1.00 55.53 429 ALA B O 1
ATOM 1413 N N . GLU B 1 97 ? 40.786 33.788 32.210 1.00 53.61 430 GLU B N 1
ATOM 1414 C CA . GLU B 1 97 ? 40.349 35.015 32.875 1.00 45.99 430 GLU B CA 1
ATOM 1415 C C . GLU B 1 97 ? 38.882 35.311 32.586 1.00 57.99 430 GLU B C 1
ATOM 1416 O O . GLU B 1 97 ? 38.113 35.621 33.498 1.00 56.09 430 GLU B O 1
ATOM 1422 N N . ALA B 1 98 ? 38.470 35.227 31.310 1.00 58.58 431 ALA B N 1
ATOM 1423 C CA . ALA B 1 98 ? 37.078 35.516 30.975 1.00 54.58 431 ALA B CA 1
ATOM 1424 C C . ALA B 1 98 ? 36.122 34.588 31.715 1.00 51.44 431 ALA B C 1
ATOM 1425 O O . ALA B 1 98 ? 35.056 35.016 32.164 1.00 53.73 431 ALA B O 1
ATOM 1427 N N . ASN B 1 99 ? 36.462 33.305 31.808 1.00 50.84 432 ASN B N 1
ATOM 1428 C CA . ASN B 1 99 ? 35.586 32.360 32.487 1.00 56.02 432 ASN B CA 1
ATOM 1429 C C . ASN B 1 99 ? 35.555 32.590 33.999 1.00 51.22 432 ASN B C 1
ATOM 1430 O O . ASN B 1 99 ? 34.488 32.485 34.612 1.00 50.20 432 ASN B O 1
ATOM 1435 N N . VAL B 1 100 ? 36.694 32.934 34.617 1.00 55.98 433 VAL B N 1
ATOM 1436 C CA . VAL B 1 100 ? 36.662 33.345 36.027 1.00 60.72 433 VAL B CA 1
ATOM 1437 C C . VAL B 1 100 ? 35.759 34.558 36.201 1.00 58.14 433 VAL B C 1
ATOM 1438 O O . VAL B 1 100 ? 34.937 34.619 37.127 1.00 54.48 433 VAL B O 1
ATOM 1442 N N . ALA B 1 101 ? 35.915 35.557 35.325 1.00 52.24 434 ALA B N 1
ATOM 1443 C CA . ALA B 1 101 ? 35.102 36.767 35.430 1.00 55.99 434 ALA B CA 1
ATOM 1444 C C . ALA B 1 101 ? 33.619 36.449 35.257 1.00 58.91 434 ALA B C 1
ATOM 1445 O O . ALA B 1 101 ? 32.763 37.022 35.945 1.00 60.97 434 ALA B O 1
ATOM 1447 N N . MET B 1 102 ? 33.300 35.533 34.339 1.00 58.28 435 MET B N 1
ATOM 1448 C CA . MET B 1 102 ? 31.908 35.148 34.122 1.00 58.24 435 MET B CA 1
ATOM 1449 C C . MET B 1 102 ? 31.372 34.318 35.284 1.00 56.71 435 MET B C 1
ATOM 1450 O O . MET B 1 102 ? 30.179 34.387 35.599 1.00 46.22 435 MET B O 1
ATOM 1455 N N . ASP B 1 103 ? 32.214 33.466 35.878 1.00 53.02 436 ASP B N 1
ATOM 1456 C CA . ASP B 1 103 ? 31.803 32.735 37.077 1.00 55.34 436 ASP B CA 1
ATOM 1457 C C . ASP B 1 103 ? 31.442 33.693 38.213 1.00 52.50 436 ASP B C 1
ATOM 1458 O O . ASP B 1 103 ? 30.397 33.548 38.851 1.00 49.11 436 ASP B O 1
ATOM 1463 N N . VAL B 1 104 ? 32.278 34.703 38.455 1.00 48.94 437 VAL B N 1
ATOM 1464 C CA . VAL B 1 104 ? 31.949 35.700 39.469 1.00 48.47 437 VAL B CA 1
ATOM 1465 C C . VAL B 1 104 ? 30.593 36.336 39.191 1.00 63.81 437 VAL B C 1
ATOM 1466 O O . VAL B 1 104 ? 29.798 36.588 40.111 1.00 59.81 437 VAL B O 1
ATOM 1470 N N . ALA B 1 105 ? 30.319 36.631 37.922 1.00 62.47 438 ALA B N 1
ATOM 1471 C CA . ALA B 1 105 ? 29.093 37.311 37.527 1.00 48.68 438 ALA B CA 1
ATOM 1472 C C . ALA B 1 105 ? 27.883 36.385 37.507 1.00 54.32 438 ALA B C 1
ATOM 1473 O O . ALA B 1 105 ? 26.751 36.880 37.499 1.00 63.87 438 ALA B O 1
ATOM 1475 N N . ASN B 1 106 ? 28.097 35.063 37.487 1.00 56.11 439 ASN B N 1
ATOM 1476 C CA . ASN B 1 106 ? 27.023 34.074 37.349 1.00 73.61 439 ASN B CA 1
ATOM 1477 C C . ASN B 1 106 ? 26.274 34.268 36.025 1.00 83.85 439 ASN B C 1
ATOM 1478 O O . ASN B 1 106 ? 25.050 34.412 35.993 1.00 102.71 439 ASN B O 1
ATOM 1483 N N . VAL B 1 107 ? 27.026 34.269 34.921 1.00 83.50 440 VAL B N 1
ATOM 1484 C CA . VAL B 1 107 ? 26.447 34.501 33.592 1.00 91.77 440 VAL B CA 1
ATOM 1485 C C . VAL B 1 107 ? 25.418 33.418 33.242 1.00 98.85 440 VAL B C 1
ATOM 1486 O O . VAL B 1 107 ? 25.541 32.262 33.658 1.00 107.53 440 VAL B O 1
ATOM 1490 N N . THR B 1 131 ? 7.515 33.086 27.959 1.00 116.96 470 THR B N 1
ATOM 1491 C CA . THR B 1 131 ? 6.542 34.078 28.423 1.00 128.14 470 THR B CA 1
ATOM 1492 C C . THR B 1 131 ? 7.163 35.474 28.343 1.00 137.76 470 THR B C 1
ATOM 1493 O O . THR B 1 131 ? 8.359 35.621 28.587 1.00 139.13 470 THR B O 1
ATOM 1497 N N . PRO B 1 132 ? 6.361 36.500 28.028 1.00 141.43 471 PRO B N 1
ATOM 1498 C CA . PRO B 1 132 ? 6.948 37.849 27.902 1.00 132.29 471 PRO B CA 1
ATOM 1499 C C . PRO B 1 132 ? 7.635 38.328 29.168 1.00 120.95 471 PRO B C 1
ATOM 1500 O O . PRO B 1 132 ? 8.795 38.751 29.107 1.00 126.53 471 PRO B O 1
ATOM 1504 N N . TYR B 1 133 ? 6.963 38.267 30.321 1.00 109.30 472 TYR B N 1
ATOM 1505 C CA . TYR B 1 133 ? 7.605 38.740 31.540 1.00 91.86 472 TYR B CA 1
ATOM 1506 C C . TYR B 1 133 ? 8.850 37.915 31.849 1.00 90.22 472 TYR B C 1
ATOM 1507 O O . TYR B 1 133 ? 9.895 38.475 32.195 1.00 89.85 472 TYR B O 1
ATOM 1516 N N . VAL B 1 134 ? 8.775 36.590 31.676 1.00 97.85 473 VAL B N 1
ATOM 1517 C CA . VAL B 1 134 ? 9.949 35.737 31.870 1.00 97.35 473 VAL B CA 1
ATOM 1518 C C . VAL B 1 134 ? 11.006 36.048 30.820 1.00 97.68 473 VAL B C 1
ATOM 1519 O O . VAL B 1 134 ? 12.208 36.052 31.103 1.00 97.13 473 VAL B O 1
ATOM 1523 N N . GLN B 1 135 ? 10.566 36.270 29.583 1.00 99.35 474 GLN B N 1
ATOM 1524 C CA . GLN B 1 135 ? 11.434 36.726 28.497 1.00 103.09 474 GLN B CA 1
ATOM 1525 C C . GLN B 1 135 ? 12.273 37.932 28.901 1.00 86.80 474 GLN B C 1
ATOM 1526 O O . GLN B 1 135 ? 13.511 37.874 28.901 1.00 77.90 474 GLN B O 1
ATOM 1532 N N . THR B 1 136 ? 11.601 39.065 29.164 1.00 93.61 475 THR B N 1
ATOM 1533 C CA . THR B 1 136 ? 12.269 40.297 29.573 1.00 88.38 475 THR B CA 1
ATOM 1534 C C . THR B 1 136 ? 13.304 40.031 30.666 1.00 75.79 475 THR B C 1
ATOM 1535 O O . THR B 1 136 ? 14.446 40.503 30.593 1.00 78.04 475 THR B O 1
ATOM 1539 N N . LYS B 1 137 ? 12.931 39.262 31.686 1.00 71.65 476 LYS B N 1
ATOM 1540 C CA . LYS B 1 137 ? 13.803 39.172 32.850 1.00 73.19 476 LYS B CA 1
ATOM 1541 C C . LYS B 1 137 ? 15.056 38.359 32.548 1.00 68.91 476 LYS B C 1
ATOM 1542 O O . LYS B 1 137 ? 16.131 38.643 33.092 1.00 61.05 476 LYS B O 1
ATOM 1548 N N . ARG B 1 138 ? 14.955 37.351 31.676 1.00 75.12 477 ARG B N 1
ATOM 1549 C CA . ARG B 1 138 ? 16.161 36.618 31.296 1.00 85.13 477 ARG B CA 1
ATOM 1550 C C . ARG B 1 138 ? 17.132 37.531 30.552 1.00 75.70 477 ARG B C 1
ATOM 1551 O O . ARG B 1 138 ? 18.339 37.510 30.813 1.00 77.04 477 ARG B O 1
ATOM 1559 N N . MET B 1 139 ? 16.608 38.364 29.646 1.00 74.83 478 MET B N 1
ATOM 1560 C CA . MET B 1 139 ? 17.453 39.302 28.898 1.00 77.27 478 MET B CA 1
ATOM 1561 C C . MET B 1 139 ? 18.156 40.270 29.841 1.00 69.11 478 MET B C 1
ATOM 1562 O O . MET B 1 139 ? 19.375 40.476 29.752 1.00 65.28 478 MET B O 1
ATOM 1567 N N . LEU B 1 140 ? 17.389 40.882 30.748 1.00 62.32 479 LEU B N 1
ATOM 1568 C CA . LEU B 1 140 ? 17.947 41.872 31.658 1.00 62.15 479 LEU B CA 1
ATOM 1569 C C . LEU B 1 140 ? 18.980 41.241 32.572 1.00 62.00 479 LEU B C 1
ATOM 1570 O O . LEU B 1 140 ? 20.052 41.818 32.804 1.00 60.78 479 LEU B O 1
ATOM 1575 N N . THR B 1 141 ? 18.694 40.029 33.055 1.00 60.54 480 THR B N 1
ATOM 1576 C CA . THR B 1 141 ? 19.646 39.302 33.893 1.00 66.28 480 THR B CA 1
ATOM 1577 C C . THR B 1 141 ? 20.946 39.016 33.146 1.00 66.42 480 THR B C 1
ATOM 1578 O O . THR B 1 141 ? 22.038 39.169 33.707 1.00 63.12 480 THR B O 1
ATOM 1582 N N . ARG B 1 142 ? 20.859 38.607 31.876 1.00 71.35 481 ARG B N 1
ATOM 1583 C CA . ARG B 1 142 ? 22.088 38.382 31.120 1.00 69.44 481 ARG B CA 1
ATOM 1584 C C . ARG B 1 142 ? 22.836 39.691 30.873 1.00 60.53 481 ARG B C 1
ATOM 1585 O O . ARG B 1 142 ? 24.061 39.759 31.051 1.00 57.24 481 ARG B O 1
ATOM 1593 N N . MET B 1 143 ? 22.132 40.747 30.476 1.00 52.64 482 MET B N 1
ATOM 1594 C CA . MET B 1 143 ? 22.820 42.021 30.294 1.00 60.55 482 MET B CA 1
ATOM 1595 C C . MET B 1 143 ? 23.581 42.425 31.558 1.00 63.82 482 MET B C 1
ATOM 1596 O O . MET B 1 143 ? 24.763 42.795 31.493 1.00 60.53 482 MET B O 1
ATOM 1601 N N . LYS B 1 144 ? 22.923 42.347 32.728 1.00 56.76 483 LYS B N 1
ATOM 1602 C CA . LYS B 1 144 ? 23.606 42.713 33.972 1.00 56.82 483 LYS B CA 1
ATOM 1603 C C . LYS B 1 144 ? 24.813 41.823 34.233 1.00 48.78 483 LYS B C 1
ATOM 1604 O O . LYS B 1 144 ? 25.869 42.309 34.662 1.00 57.77 483 LYS B O 1
ATOM 1610 N N . ALA B 1 145 ? 24.684 40.515 33.979 1.00 51.88 484 ALA B N 1
ATOM 1611 C CA . ALA B 1 145 ? 25.819 39.610 34.152 1.00 58.87 484 ALA B CA 1
ATOM 1612 C C . ALA B 1 145 ? 26.965 39.937 33.187 1.00 58.78 484 ALA B C 1
ATOM 1613 O O . ALA B 1 145 ? 28.141 39.765 33.533 1.00 56.71 484 ALA B O 1
ATOM 1615 N N . LEU B 1 146 ? 26.657 40.422 31.987 1.00 56.53 485 LEU B N 1
ATOM 1616 C CA . LEU B 1 146 ? 27.734 40.834 31.086 1.00 54.00 485 LEU B CA 1
ATOM 1617 C C . LEU B 1 146 ? 28.430 42.090 31.611 1.00 56.71 485 LEU B C 1
ATOM 1618 O O . LEU B 1 146 ? 29.662 42.195 31.565 1.00 49.28 485 LEU B O 1
ATOM 1623 N N . MET B 1 147 ? 27.659 43.069 32.090 1.00 53.25 486 MET B N 1
ATOM 1624 C CA . MET B 1 147 ? 28.286 44.234 32.697 1.00 59.15 486 MET B CA 1
ATOM 1625 C C . MET B 1 147 ? 29.135 43.822 33.882 1.00 62.34 486 MET B C 1
ATOM 1626 O O . MET B 1 147 ? 30.242 44.337 34.088 1.00 59.98 486 MET B O 1
ATOM 1631 N N . LYS B 1 148 ? 28.638 42.878 34.674 1.00 67.88 487 LYS B N 1
ATOM 1632 C CA . LYS B 1 148 ? 29.423 42.447 35.811 1.00 59.68 487 LYS B CA 1
ATOM 1633 C C . LYS B 1 148 ? 30.671 41.679 35.386 1.00 58.50 487 LYS B C 1
ATOM 1634 O O . LYS B 1 148 ? 31.690 41.764 36.084 1.00 61.53 487 LYS B O 1
ATOM 1640 N N . THR B 1 149 ? 30.645 40.907 34.278 1.00 62.21 488 THR B N 1
ATOM 1641 C CA . THR B 1 149 ? 31.901 40.216 33.978 1.00 60.53 488 THR B CA 1
ATOM 1642 C C . THR B 1 149 ? 32.964 41.210 33.509 1.00 56.32 488 THR B C 1
ATOM 1643 O O . THR B 1 149 ? 34.142 41.061 33.856 1.00 58.28 488 THR B O 1
ATOM 1647 N N . VAL B 1 150 ? 32.572 42.261 32.782 1.00 55.74 489 VAL B N 1
ATOM 1648 C CA . VAL B 1 150 ? 33.524 43.315 32.413 1.00 56.93 489 VAL B CA 1
ATOM 1649 C C . VAL B 1 150 ? 34.076 44.006 33.659 1.00 63.24 489 VAL B C 1
ATOM 1650 O O . VAL B 1 150 ? 35.281 44.274 33.764 1.00 58.72 489 VAL B O 1
ATOM 1654 N N . GLU B 1 151 ? 33.210 44.298 34.627 1.00 66.70 490 GLU B N 1
ATOM 1655 C CA . GLU B 1 151 ? 33.669 44.988 35.831 1.00 69.21 490 GLU B CA 1
ATOM 1656 C C . GLU B 1 151 ? 34.611 44.104 36.647 1.00 57.20 490 GLU B C 1
ATOM 1657 O O . GLU B 1 151 ? 35.609 44.582 37.202 1.00 60.07 490 GLU B O 1
ATOM 1663 N N . THR B 1 152 ? 34.310 42.807 36.729 1.00 55.69 491 THR B N 1
ATOM 1664 C CA . THR B 1 152 ? 35.236 41.856 37.340 1.00 51.63 491 THR B CA 1
ATOM 1665 C C . THR B 1 152 ? 36.581 41.844 36.624 1.00 68.27 491 THR B C 1
ATOM 1666 O O . THR B 1 152 ? 37.640 41.847 37.267 1.00 61.57 491 THR B O 1
ATOM 1670 N N . GLY B 1 153 ? 36.561 41.796 35.284 1.00 67.15 492 GLY B N 1
ATOM 1671 C CA . GLY B 1 153 ? 37.812 41.842 34.550 1.00 57.10 492 GLY B CA 1
ATOM 1672 C C . GLY B 1 153 ? 38.592 43.108 34.843 1.00 56.83 492 GLY B C 1
ATOM 1673 O O . GLY B 1 153 ? 39.803 43.069 35.087 1.00 57.74 492 GLY B O 1
ATOM 1674 N N . ARG B 1 154 ? 37.907 44.257 34.819 1.00 59.91 493 ARG B N 1
ATOM 1675 C CA . ARG B 1 154 ? 38.587 45.515 35.125 1.00 65.11 493 ARG B CA 1
ATOM 1676 C C . ARG B 1 154 ? 39.237 45.478 36.501 1.00 69.92 493 ARG B C 1
ATOM 1677 O O . ARG B 1 154 ? 40.313 46.056 36.692 1.00 74.29 493 ARG B O 1
ATOM 1685 N N . ARG B 1 155 ? 38.617 44.778 37.455 1.00 63.61 494 ARG B N 1
ATOM 1686 C CA . ARG B 1 155 ? 39.087 44.774 38.837 1.00 66.96 494 ARG B CA 1
ATOM 1687 C C . ARG B 1 155 ? 40.210 43.765 39.064 1.00 72.43 494 ARG B C 1
ATOM 1688 O O . ARG B 1 155 ? 41.188 44.072 39.757 1.00 76.90 494 ARG B O 1
ATOM 1696 N N . TYR B 1 156 ? 40.095 42.559 38.505 1.00 69.85 495 TYR B N 1
ATOM 1697 C CA . TYR B 1 156 ? 41.028 41.485 38.822 1.00 57.98 495 TYR B CA 1
ATOM 1698 C C . TYR B 1 156 ? 41.953 41.090 37.684 1.00 69.65 495 TYR B C 1
ATOM 1699 O O . TY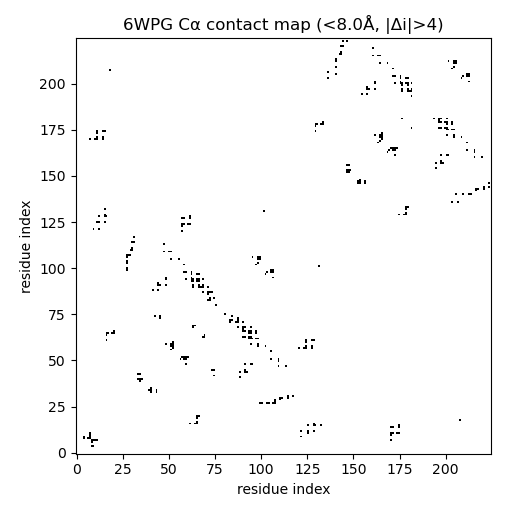R B 1 156 ? 42.928 40.376 37.940 1.00 68.44 495 TYR B O 1
ATOM 1708 N N . PHE B 1 157 ? 41.665 41.502 36.441 1.00 62.70 496 PHE B N 1
ATOM 1709 C CA . PHE B 1 157 ? 42.517 41.206 35.288 1.00 67.17 496 PHE B CA 1
ATOM 1710 C C . PHE B 1 157 ? 42.779 42.495 34.519 1.00 71.89 496 PHE B C 1
ATOM 1711 O O . PHE B 1 157 ? 42.463 42.607 33.329 1.00 75.18 496 PHE B O 1
ATOM 1719 N N . PRO B 1 158 ? 43.368 43.495 35.182 1.00 72.76 497 PRO B N 1
ATOM 1720 C CA . PRO B 1 158 ? 43.541 44.817 34.544 1.00 63.10 497 PRO B CA 1
ATOM 1721 C C . PRO B 1 158 ? 44.305 44.794 33.231 1.00 71.53 497 PRO B C 1
ATOM 1722 O O . PRO B 1 158 ? 44.041 45.637 32.355 1.00 71.79 497 PRO B O 1
ATOM 1726 N N . SER B 1 159 ? 45.274 43.889 33.077 1.00 80.25 498 SER B N 1
ATOM 1727 C CA . SER B 1 159 ? 46.040 43.858 31.832 1.00 77.59 498 SER B CA 1
ATOM 1728 C C . SER B 1 159 ? 45.192 43.333 30.676 1.00 72.68 498 SER B C 1
ATOM 1729 O O . SER B 1 159 ? 45.282 43.840 29.552 1.00 80.80 498 SER B O 1
ATOM 1732 N N . CYS B 1 160 ? 44.341 42.330 30.926 1.00 72.31 499 CYS B N 1
ATOM 1733 C CA . CYS B 1 160 ? 43.367 41.939 29.907 1.00 65.96 499 CYS B CA 1
ATOM 1734 C C . CYS B 1 160 ? 42.391 43.066 29.607 1.00 69.04 499 CYS B C 1
ATOM 1735 O O . CYS B 1 160 ? 42.021 43.277 28.451 1.00 64.02 499 CYS B O 1
ATOM 1738 N N . TYR B 1 161 ? 41.928 43.772 30.643 1.00 72.88 500 TYR B N 1
ATOM 1739 C CA . TYR B 1 161 ? 40.997 44.878 30.432 1.00 62.30 500 TYR B CA 1
ATOM 1740 C C . TYR B 1 161 ? 41.613 45.949 29.535 1.00 64.29 500 TYR B C 1
ATOM 1741 O O . TYR B 1 161 ? 40.958 46.465 28.616 1.00 72.55 500 TYR B O 1
ATOM 1750 N N . GLU B 1 162 ? 42.879 46.293 29.789 1.00 69.24 501 GLU B N 1
ATOM 1751 C CA . GLU B 1 162 ? 43.564 47.290 28.971 1.00 79.70 501 GLU B CA 1
ATOM 1752 C C . GLU B 1 162 ? 43.593 46.878 27.502 1.00 77.89 501 GLU B C 1
ATOM 1753 O O . GLU B 1 162 ? 43.432 47.723 26.613 1.00 75.00 501 GLU B O 1
ATOM 1759 N N . VAL B 1 163 ? 43.806 45.585 27.227 1.00 78.45 502 VAL B N 1
ATOM 1760 C CA . VAL B 1 163 ? 43.862 45.118 25.843 1.00 79.63 502 VAL B CA 1
ATOM 1761 C C . VAL B 1 163 ? 42.478 45.143 25.213 1.00 72.22 502 VAL B C 1
ATOM 1762 O O . VAL B 1 163 ? 42.318 45.552 24.058 1.00 73.14 502 VAL B O 1
ATOM 1766 N N . LEU B 1 164 ? 41.462 44.679 25.946 1.00 68.52 503 LEU B N 1
ATOM 1767 C CA . LEU B 1 164 ? 40.116 44.681 25.388 1.00 69.88 503 LEU B CA 1
ATOM 1768 C C . LEU B 1 164 ? 39.594 46.096 25.211 1.00 71.60 503 LEU B C 1
ATOM 1769 O O . LEU B 1 164 ? 38.775 46.344 24.320 1.00 70.93 503 LEU B O 1
ATOM 1774 N N . ASP B 1 165 ? 40.074 47.039 26.023 1.00 74.39 504 ASP B N 1
ATOM 1775 C CA . ASP B 1 165 ? 39.599 48.409 25.894 1.00 77.72 504 ASP B CA 1
ATOM 1776 C C . ASP B 1 165 ? 39.974 48.998 24.539 1.00 78.99 504 ASP B C 1
ATOM 1777 O O . ASP B 1 165 ? 39.152 49.668 23.901 1.00 79.28 504 ASP B O 1
ATOM 1782 N N . LYS B 1 166 ? 41.197 48.729 24.058 1.00 82.73 505 LYS B N 1
ATOM 1783 C CA . LYS B 1 166 ? 41.598 49.246 22.749 1.00 76.77 505 LYS B CA 1
ATOM 1784 C C . LYS B 1 166 ? 40.840 48.560 21.618 1.00 82.06 505 LYS B C 1
ATOM 1785 O O . LYS B 1 166 ? 40.484 49.206 20.624 1.00 82.64 505 LYS B O 1
ATOM 1791 N N . TYR B 1 167 ? 40.583 47.255 21.737 1.00 79.35 506 TYR B N 1
ATOM 1792 C CA . TYR B 1 167 ? 39.765 46.596 20.717 1.00 80.02 506 TYR B CA 1
ATOM 1793 C C . TYR B 1 167 ? 38.369 47.202 20.675 1.00 81.43 506 TYR B C 1
ATOM 1794 O O . TYR B 1 167 ? 37.806 47.418 19.594 1.00 84.11 506 TYR B O 1
ATOM 1803 N N . MET B 1 168 ? 37.795 47.494 21.844 1.00 81.48 507 MET B N 1
ATOM 1804 C CA . MET B 1 168 ? 36.451 48.057 21.888 1.00 82.46 507 MET B CA 1
ATOM 1805 C C . MET B 1 168 ? 36.443 49.542 21.534 1.00 83.88 507 MET B C 1
ATOM 1806 O O . MET B 1 168 ? 35.476 50.021 20.929 1.00 80.25 507 MET B O 1
ATOM 1811 N N . ASP B 1 169 ? 37.502 50.280 21.891 1.00 82.51 508 ASP B N 1
ATOM 1812 C CA . ASP B 1 169 ? 37.634 51.660 21.430 1.00 85.67 508 ASP B CA 1
ATOM 1813 C C . ASP B 1 169 ? 37.519 51.748 19.911 1.00 90.58 508 ASP B C 1
ATOM 1814 O O . ASP B 1 169 ? 36.853 52.650 19.381 1.00 97.97 508 ASP B O 1
ATOM 1819 N N . GLN B 1 170 ? 38.159 50.817 19.191 1.00 79.34 509 GLN B N 1
ATOM 1820 C CA . GLN B 1 170 ? 38.089 50.834 17.732 1.00 84.79 509 GLN B CA 1
ATOM 1821 C C . GLN B 1 170 ? 36.750 50.319 17.233 1.00 87.14 509 GLN B C 1
ATOM 1822 O O . GLN B 1 170 ? 36.318 50.673 16.133 1.00 91.52 509 GLN B O 1
ATOM 1828 N N . TYR B 1 171 ? 36.093 49.472 18.019 1.00 91.47 510 TYR B N 1
ATOM 1829 C CA . TYR B 1 171 ? 34.732 49.052 17.715 1.00 94.39 510 TYR B CA 1
ATOM 1830 C C . TYR B 1 171 ? 33.787 50.242 17.645 1.00 91.80 510 TYR B C 1
ATOM 1831 O O . TYR B 1 171 ? 32.828 50.232 16.867 1.00 90.70 510 TYR B O 1
ATOM 1840 N N . MET B 1 172 ? 34.024 51.258 18.473 1.00 95.29 511 MET B N 1
ATOM 1841 C CA . MET B 1 172 ? 33.199 52.453 18.528 1.00 106.49 511 MET B CA 1
ATOM 1842 C C . MET B 1 172 ? 33.543 53.458 17.434 1.00 116.53 511 MET B C 1
ATOM 1843 O O . MET B 1 172 ? 33.276 54.649 17.615 1.00 122.47 511 MET B O 1
ATOM 1848 N N . ASP B 1 173 ? 34.127 53.008 16.323 1.00 128.04 512 ASP B N 1
ATOM 1849 C CA . ASP B 1 173 ? 34.410 53.870 15.169 1.00 128.00 512 ASP B CA 1
ATOM 1850 C C . ASP B 1 173 ? 33.798 53.288 13.900 1.00 112.10 512 ASP B C 1
ATOM 1851 O O . ASP B 1 173 ? 33.559 52.081 13.818 1.00 109.38 512 ASP B O 1
#